Protein AF-A0A1F3SJM7-F1 (afdb_monomer)

pLDDT: mean 87.81, std 9.91, range [40.94, 98.12]

Secondary structure (DSSP, 8-state):
-HHHHHHHHHHHHHHHHHHHH-HHHHHHHHHHHHHHHHHHHHHIIIIIIIHHHHHHHHHHHHH-SSHHHHHHHHHHHHHHHHHHHHHHHHHHHHHHHHHHHHHHHHHHHHHHHHTT-----S--S-HHHHHHHHHHHHHHHHHHHHHHHHHHTSTTHHHHHHHHHHHHHHHHHHHHHHHHTT--HHHHHHHHHHHHHHHHHHHHHHHHHHTSHHHHHHHHHH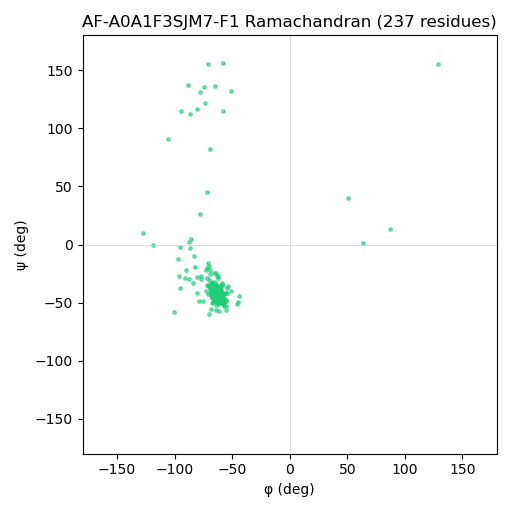HHHHHHHHHHHHHHTT-

Foldseek 3Di:
DVVLVVQVVVLLVVLVCCCPPDPLLVVLLCPLVVVLVVLCVVLCVVQQVVVLVVVLVVLCVPQVDDDVSVVVSVVVSVVVNVVSCVVSVVVSVLVSQLVSQVSLLVSLLVLLVVVPPPDPQDQPDDSVVSSVVSVVLVVVLVVQLVVLVVLCPDVVSVVVSLQSQLLSQLCVLLVSLCSSVVPDPVRVVVLCVVCVVSSSVSSSVLSVQCVPPVSVSVSVSSSNSSSSSVSVVSVVVVD

Radius of gyration: 21.53 Å; Cα contacts (8 Å, |Δi|>4): 213; chains: 1; bounding box: 52×31×68 Å

Structure (mmCIF, N/CA/C/O backbone):
data_AF-A0A1F3SJM7-F1
#
_entry.id   AF-A0A1F3SJM7-F1
#
loop_
_atom_site.group_PDB
_atom_site.id
_atom_site.type_symbol
_atom_site.label_atom_id
_atom_site.label_alt_id
_atom_site.label_comp_id
_atom_site.label_asym_id
_atom_site.label_entity_id
_atom_site.label_seq_id
_atom_site.pdbx_PDB_ins_code
_atom_site.Cartn_x
_atom_site.Cartn_y
_atom_site.Cartn_z
_atom_site.occupancy
_atom_site.B_iso_or_equiv
_atom_site.auth_seq_id
_atom_site.auth_comp_id
_atom_site.auth_asym_id
_atom_site.auth_atom_id
_atom_site.pdbx_PDB_model_num
ATOM 1 N N . MET A 1 1 ? 3.341 -5.418 23.861 1.00 68.75 1 MET A N 1
ATOM 2 C CA . MET A 1 1 ? 3.604 -6.752 23.269 1.00 68.75 1 MET A CA 1
ATOM 3 C C . MET A 1 1 ? 2.493 -7.773 23.553 1.00 68.75 1 MET A C 1
ATOM 5 O O . MET A 1 1 ? 1.901 -8.253 22.599 1.00 68.75 1 MET A O 1
ATOM 9 N N . ARG A 1 2 ? 2.121 -8.054 24.818 1.00 82.88 2 ARG A N 1
ATOM 10 C CA . ARG A 1 2 ? 1.024 -9.000 25.163 1.00 82.88 2 ARG A CA 1
ATOM 11 C C . ARG A 1 2 ? -0.324 -8.687 24.490 1.00 82.88 2 ARG A C 1
ATOM 13 O O . ARG A 1 2 ? -1.026 -9.595 24.065 1.00 82.88 2 ARG A O 1
ATOM 20 N N . LEU A 1 3 ? -0.656 -7.399 24.351 1.00 86.81 3 LEU A N 1
ATOM 21 C CA . LEU A 1 3 ? -1.883 -6.950 23.686 1.00 86.81 3 LEU A CA 1
ATOM 22 C C . LEU A 1 3 ? -1.953 -7.395 22.213 1.00 86.81 3 LEU A C 1
ATOM 24 O O . LEU A 1 3 ? -2.995 -7.874 21.781 1.00 86.81 3 LEU A O 1
ATOM 28 N N . PHE A 1 4 ? -0.844 -7.300 21.471 1.00 88.88 4 PHE A N 1
ATOM 29 C CA . PHE A 1 4 ? -0.769 -7.714 20.066 1.00 88.88 4 PHE A CA 1
ATOM 30 C C . PHE A 1 4 ? -1.039 -9.214 19.910 1.00 88.88 4 PHE A C 1
ATOM 32 O O . PHE A 1 4 ? -1.931 -9.591 19.161 1.00 88.88 4 PHE A O 1
ATOM 39 N N . PHE A 1 5 ? -0.349 -10.060 20.681 1.00 89.38 5 PHE A N 1
ATOM 40 C CA . PHE A 1 5 ? -0.512 -11.517 20.599 1.00 89.38 5 PHE A CA 1
ATOM 41 C C . PHE A 1 5 ? -1.927 -11.995 20.947 1.00 89.38 5 PHE A C 1
ATOM 43 O O . PHE A 1 5 ? -2.370 -13.020 20.439 1.00 89.38 5 PHE A O 1
ATOM 50 N N . LYS A 1 6 ? -2.663 -11.241 21.773 1.00 90.44 6 LYS A N 1
ATOM 51 C CA . LYS A 1 6 ? -4.074 -11.521 22.063 1.00 90.44 6 LYS A CA 1
ATOM 52 C C . LYS A 1 6 ? -5.010 -11.018 20.958 1.00 90.44 6 LYS A C 1
ATOM 54 O O . LYS A 1 6 ? -5.979 -11.693 20.622 1.00 90.44 6 LYS A O 1
ATOM 59 N N . LEU A 1 7 ? -4.756 -9.820 20.429 1.00 92.00 7 LEU A N 1
ATOM 60 C CA . LEU A 1 7 ? -5.637 -9.160 19.465 1.00 92.00 7 LEU A CA 1
ATOM 61 C C . LEU A 1 7 ? -5.485 -9.705 18.048 1.00 92.00 7 LEU A C 1
ATOM 63 O O . LEU A 1 7 ? -6.490 -10.022 17.419 1.00 92.00 7 LEU A O 1
ATOM 67 N N . PHE A 1 8 ? -4.251 -9.818 17.562 1.00 94.31 8 PHE A N 1
ATOM 68 C CA . PHE A 1 8 ? -3.946 -10.115 16.167 1.00 94.31 8 PHE A CA 1
ATOM 69 C C . PHE A 1 8 ? -4.617 -11.400 15.652 1.00 94.31 8 PHE A C 1
ATOM 71 O O . PHE A 1 8 ? -5.391 -11.298 14.703 1.00 94.31 8 PHE A O 1
ATOM 78 N N . PRO A 1 9 ? -4.435 -12.590 16.264 1.00 94.56 9 PRO A N 1
ATOM 79 C CA . PRO A 1 9 ? -5.020 -13.821 15.725 1.00 94.56 9 PRO A CA 1
ATOM 80 C C . PRO A 1 9 ? -6.553 -13.813 15.765 1.00 94.56 9 PRO A C 1
ATOM 82 O O . PRO A 1 9 ? -7.202 -14.334 14.858 1.00 94.56 9 PRO A O 1
ATOM 85 N N . ARG A 1 10 ? -7.143 -13.197 16.798 1.00 95.69 10 ARG A N 1
ATOM 86 C CA . ARG A 1 10 ? -8.597 -13.064 16.924 1.00 95.69 10 ARG A CA 1
ATOM 87 C C . ARG A 1 10 ? -9.155 -12.142 15.840 1.00 95.69 10 ARG A C 1
ATOM 89 O O . ARG A 1 10 ? -10.079 -12.528 15.139 1.00 95.69 10 ARG A O 1
ATOM 96 N N . LEU A 1 11 ? -8.569 -10.956 15.676 1.00 96.00 11 LEU A N 1
ATOM 97 C CA . LEU A 1 11 ? -9.012 -9.981 14.679 1.00 96.00 11 LEU A CA 1
ATOM 98 C C . LEU A 1 11 ? -8.751 -10.456 13.252 1.00 96.00 11 LEU A C 1
ATOM 100 O O . LEU A 1 11 ? -9.571 -10.198 12.379 1.00 96.00 11 LEU A O 1
ATOM 104 N N . LEU A 1 12 ? -7.661 -11.185 13.008 1.00 96.44 12 LEU A N 1
ATOM 105 C CA . LEU A 1 12 ? -7.398 -11.796 11.709 1.00 96.44 12 LEU A CA 1
ATOM 106 C C . LEU A 1 12 ? -8.487 -12.817 11.364 1.00 96.44 12 LEU A C 1
ATOM 108 O O . LEU A 1 12 ? -9.059 -12.756 10.278 1.00 96.44 12 LEU A O 1
ATOM 112 N N . ARG A 1 13 ? -8.841 -13.697 12.311 1.00 96.38 13 ARG A N 1
ATOM 113 C CA . ARG A 1 13 ? -9.946 -14.653 12.146 1.00 96.38 13 ARG A CA 1
ATOM 114 C C . ARG A 1 13 ? -11.277 -13.945 11.893 1.00 96.38 13 ARG A C 1
ATOM 116 O O . ARG A 1 13 ? -12.003 -14.334 10.982 1.00 96.38 13 ARG A O 1
ATOM 123 N N . ASP A 1 14 ? -11.582 -12.907 12.666 1.00 95.44 14 ASP A N 1
ATOM 124 C CA . ASP A 1 14 ? -12.798 -12.111 12.483 1.00 95.44 14 ASP A CA 1
ATOM 125 C C . ASP A 1 14 ? -12.823 -11.433 11.109 1.00 95.44 14 ASP A C 1
ATOM 127 O O . ASP A 1 14 ? -13.861 -11.419 10.458 1.00 95.44 14 ASP A O 1
ATOM 131 N N . SER A 1 15 ? -11.686 -10.917 10.642 1.00 96.88 15 SER A N 1
ATOM 132 C CA . SER A 1 15 ? -11.567 -10.242 9.343 1.00 96.88 15 SER A CA 1
ATOM 133 C C . SER A 1 15 ? -11.792 -11.207 8.185 1.00 96.88 15 SER A C 1
ATOM 135 O O . SER A 1 15 ? -12.539 -10.893 7.262 1.00 96.88 15 SER A O 1
ATOM 137 N N . VAL A 1 16 ? -11.219 -12.414 8.268 1.00 96.81 16 VAL A N 1
ATOM 138 C CA . VAL A 1 16 ? -11.481 -13.494 7.306 1.00 96.81 16 VAL A CA 1
ATOM 139 C C . VAL A 1 16 ? -12.960 -13.875 7.331 1.00 96.81 16 VAL A C 1
ATOM 141 O O . VAL A 1 16 ? -13.587 -13.991 6.281 1.00 96.81 16 VAL A O 1
ATOM 144 N N . LYS A 1 17 ? -13.556 -14.012 8.521 1.00 96.56 17 LYS A N 1
ATOM 145 C CA . LYS A 1 17 ? -14.985 -14.308 8.645 1.00 96.56 17 LYS A CA 1
ATOM 146 C C . LYS A 1 17 ? -15.838 -13.213 8.000 1.00 96.56 17 LYS A C 1
ATOM 148 O O . LYS A 1 17 ? -16.739 -13.542 7.239 1.00 96.56 17 LYS A O 1
ATOM 153 N N . ILE A 1 18 ? -15.552 -11.938 8.262 1.00 95.69 18 ILE A N 1
ATOM 154 C CA . ILE A 1 18 ? -16.275 -10.798 7.677 1.00 95.69 18 ILE A CA 1
ATOM 155 C C . ILE A 1 18 ? -16.173 -10.815 6.148 1.00 95.69 18 ILE A C 1
ATOM 157 O O . ILE A 1 18 ? -17.201 -10.676 5.487 1.00 95.69 18 ILE A O 1
ATOM 161 N N . LEU A 1 19 ? -14.975 -11.061 5.601 1.00 96.06 19 LEU A N 1
ATOM 162 C CA . LEU A 1 19 ? -14.733 -11.131 4.157 1.00 96.06 19 LEU A CA 1
ATOM 163 C C . LEU A 1 19 ? -15.628 -12.161 3.453 1.00 96.06 19 LEU A C 1
ATOM 165 O O . LEU A 1 19 ? -16.141 -11.874 2.378 1.00 96.06 19 LEU A O 1
ATOM 169 N N . PHE A 1 20 ? -15.822 -13.338 4.053 1.00 95.38 20 PHE A N 1
ATOM 170 C CA . PHE A 1 20 ? -16.592 -14.429 3.440 1.00 95.38 20 PHE A CA 1
ATOM 171 C C . PHE A 1 20 ? -18.055 -14.519 3.897 1.00 95.38 20 PHE A C 1
ATOM 173 O O . PHE A 1 20 ? -18.831 -15.246 3.286 1.00 95.38 20 PHE A O 1
ATOM 180 N N . THR A 1 21 ? -18.452 -13.809 4.958 1.00 94.38 21 THR A N 1
ATOM 181 C CA . THR A 1 21 ? -19.832 -13.859 5.483 1.00 94.38 21 THR A CA 1
ATOM 182 C C . THR A 1 21 ? -20.698 -12.725 4.940 1.00 94.38 21 THR A C 1
ATOM 184 O O . THR A 1 21 ? -21.881 -12.933 4.682 1.00 94.38 21 THR A O 1
ATOM 187 N N . ASP A 1 22 ? -20.148 -11.518 4.775 1.00 94.44 22 ASP A N 1
ATOM 188 C CA . ASP A 1 22 ? -20.915 -10.381 4.261 1.00 94.44 22 ASP A CA 1
ATOM 189 C C . ASP A 1 22 ? -20.732 -10.245 2.745 1.00 94.44 22 ASP A C 1
ATOM 191 O O . ASP A 1 22 ? -19.653 -9.925 2.248 1.00 94.44 22 ASP A O 1
ATOM 195 N N . TRP A 1 23 ? -21.820 -10.450 2.002 1.00 93.62 23 TRP A N 1
ATOM 196 C CA . TRP A 1 23 ? -21.808 -10.388 0.541 1.00 93.62 23 TRP A CA 1
ATOM 197 C C . TRP A 1 23 ? -21.361 -9.024 -0.008 1.00 93.62 23 TRP A C 1
ATOM 199 O O . TRP A 1 23 ? -20.675 -8.965 -1.027 1.00 93.62 23 TRP A O 1
ATOM 209 N N . LYS A 1 24 ? -21.701 -7.913 0.662 1.00 93.69 24 LYS A N 1
ATOM 210 C CA . LYS A 1 24 ? -21.295 -6.572 0.213 1.00 93.69 24 LYS A CA 1
ATOM 211 C C . LYS A 1 24 ? -19.796 -6.367 0.414 1.00 93.69 24 LYS A C 1
ATOM 213 O O . LYS A 1 24 ? -19.145 -5.835 -0.478 1.00 93.69 24 LYS A O 1
ATOM 218 N N . VAL A 1 25 ? -19.250 -6.805 1.551 1.00 94.56 25 VAL A N 1
ATOM 219 C CA . VAL A 1 25 ? -17.800 -6.800 1.821 1.00 94.56 25 VAL A CA 1
ATOM 220 C C . VAL A 1 25 ? -17.067 -7.624 0.767 1.00 94.56 25 VAL A C 1
ATOM 222 O O . VAL A 1 25 ? -16.102 -7.135 0.183 1.00 94.56 25 VAL A O 1
ATOM 225 N N . PHE A 1 26 ? -17.549 -8.837 0.482 1.00 95.56 26 PHE A N 1
ATOM 226 C CA . PHE A 1 26 ? -16.957 -9.699 -0.536 1.00 95.56 26 PHE A CA 1
ATOM 227 C C . PHE A 1 26 ? -16.936 -9.020 -1.913 1.00 95.56 26 PHE A C 1
ATOM 229 O O . PHE A 1 26 ? -15.882 -8.926 -2.538 1.00 95.56 26 PHE A O 1
ATOM 236 N N . LEU A 1 27 ? -18.070 -8.472 -2.364 1.00 94.94 27 LEU A N 1
ATOM 237 C CA . LEU A 1 27 ? -18.144 -7.761 -3.643 1.00 94.94 27 LEU A CA 1
ATOM 238 C C . LEU A 1 27 ? -17.193 -6.560 -3.702 1.00 94.94 27 LEU A C 1
ATOM 240 O O . LEU A 1 27 ? -16.452 -6.419 -4.672 1.00 94.94 27 LEU A O 1
ATOM 244 N N . LEU A 1 28 ? -17.172 -5.722 -2.663 1.00 94.06 28 LEU A N 1
ATOM 245 C CA . LEU A 1 28 ? -16.280 -4.560 -2.593 1.00 94.06 28 LEU A CA 1
ATOM 246 C C . LEU A 1 28 ? -14.800 -4.960 -2.644 1.00 94.06 28 LEU A C 1
ATOM 248 O O . LEU A 1 28 ? -14.010 -4.262 -3.272 1.00 94.06 28 LEU A O 1
ATOM 252 N N . ALA A 1 29 ? -14.434 -6.094 -2.042 1.00 94.81 29 ALA A N 1
ATOM 253 C CA . ALA A 1 29 ? -13.085 -6.646 -2.114 1.00 94.81 29 ALA A CA 1
ATOM 254 C C . ALA A 1 29 ? -12.729 -7.189 -3.511 1.00 94.81 29 ALA A C 1
ATOM 256 O O . ALA A 1 29 ? -11.576 -7.092 -3.930 1.00 94.81 29 ALA A O 1
ATOM 257 N N . MET A 1 30 ? -13.694 -7.764 -4.236 1.00 95.12 30 MET A N 1
ATOM 258 C CA . MET A 1 30 ? -13.450 -8.364 -5.553 1.00 95.12 30 MET A CA 1
ATOM 259 C C . MET A 1 30 ? -13.389 -7.339 -6.690 1.00 95.12 30 MET A C 1
ATOM 261 O O . MET A 1 30 ? -12.690 -7.578 -7.675 1.00 95.12 30 MET A O 1
ATOM 265 N N . ILE A 1 31 ? -14.075 -6.196 -6.579 1.00 93.94 31 ILE A N 1
ATOM 266 C CA . ILE A 1 31 ? -14.114 -5.196 -7.660 1.00 93.94 31 ILE A CA 1
ATOM 267 C C . ILE A 1 31 ? -12.707 -4.701 -8.052 1.00 93.94 31 ILE A C 1
ATOM 269 O O . ILE A 1 31 ? -12.383 -4.787 -9.239 1.00 93.94 31 ILE A O 1
ATOM 273 N N . PRO A 1 32 ? -11.829 -4.261 -7.126 1.00 93.31 32 PRO A N 1
ATOM 274 C CA . PRO A 1 32 ? -10.460 -3.879 -7.474 1.00 93.31 32 PRO A CA 1
ATOM 275 C C . PRO A 1 32 ? -9.661 -4.998 -8.145 1.00 93.31 32 PRO A C 1
ATOM 277 O O . PRO A 1 32 ? -8.864 -4.728 -9.034 1.00 93.31 32 PRO A O 1
ATOM 280 N N . LEU A 1 33 ? -9.882 -6.260 -7.769 1.00 93.12 33 LEU A N 1
ATOM 281 C CA . LEU A 1 33 ? -9.176 -7.391 -8.375 1.00 93.12 33 LEU A CA 1
ATOM 282 C C . LEU A 1 33 ? -9.587 -7.589 -9.830 1.00 93.12 33 LEU A C 1
ATOM 284 O O . LEU A 1 33 ? -8.733 -7.724 -10.704 1.00 93.12 33 LEU A O 1
ATOM 288 N N . VAL A 1 34 ? -10.892 -7.551 -10.095 1.00 94.81 34 VAL A N 1
ATOM 289 C CA . VAL A 1 34 ? -11.431 -7.652 -11.454 1.00 94.81 34 VAL A CA 1
ATOM 290 C C . VAL A 1 34 ? -10.953 -6.472 -12.302 1.00 94.81 34 VAL A C 1
ATOM 292 O O . VAL A 1 34 ? -10.449 -6.682 -13.406 1.00 94.81 34 VAL A O 1
ATOM 295 N N . LEU A 1 35 ? -11.022 -5.245 -11.771 1.00 93.62 35 LEU A N 1
ATOM 296 C CA . LEU A 1 35 ? -10.482 -4.052 -12.431 1.00 93.62 35 LEU A CA 1
ATOM 297 C C . LEU A 1 35 ? -8.984 -4.192 -12.721 1.00 93.62 35 LEU A C 1
ATOM 299 O O . LEU A 1 35 ? -8.544 -3.844 -13.813 1.00 93.62 35 LEU A O 1
ATOM 303 N N . GLY A 1 36 ? -8.215 -4.742 -11.782 1.00 93.62 36 GLY A N 1
ATOM 304 C CA . GLY A 1 36 ? -6.789 -5.001 -11.941 1.00 93.62 36 GLY A CA 1
ATOM 305 C C . GLY A 1 36 ? -6.495 -5.978 -13.074 1.00 93.62 36 GLY A C 1
ATOM 306 O O . GLY A 1 36 ? -5.605 -5.714 -13.875 1.00 93.62 36 GLY A O 1
ATOM 307 N N . ILE A 1 37 ? -7.268 -7.061 -13.202 1.00 93.25 37 ILE A N 1
ATOM 308 C CA . ILE A 1 37 ? -7.122 -8.027 -14.304 1.00 93.25 37 ILE A CA 1
ATOM 309 C C . ILE A 1 37 ? -7.415 -7.359 -15.652 1.00 93.25 37 ILE A C 1
ATOM 311 O O . ILE A 1 37 ? -6.611 -7.472 -16.579 1.00 93.25 37 ILE A O 1
ATOM 315 N N . PHE A 1 38 ? -8.528 -6.627 -15.763 1.00 93.62 38 PHE A N 1
ATOM 316 C CA . PHE A 1 38 ? -8.866 -5.906 -16.995 1.00 93.62 38 PHE A CA 1
ATOM 317 C C . PHE A 1 38 ? -7.796 -4.882 -17.367 1.00 93.62 38 PHE A C 1
ATOM 319 O O . PHE A 1 38 ? -7.357 -4.829 -18.518 1.00 93.62 38 PHE A O 1
ATOM 326 N N . LEU A 1 39 ? -7.346 -4.099 -16.388 1.00 93.06 39 LEU A N 1
ATOM 327 C CA . LEU A 1 39 ? -6.317 -3.090 -16.581 1.00 93.06 39 LEU A CA 1
ATOM 328 C C . LEU A 1 39 ? -4.977 -3.726 -16.967 1.00 93.06 39 LEU A C 1
ATOM 330 O O . LEU A 1 39 ? -4.303 -3.208 -17.850 1.00 93.06 39 LEU A O 1
ATOM 334 N N . TYR A 1 40 ? -4.616 -4.863 -16.373 1.00 91.69 40 TYR A N 1
ATOM 335 C CA . TYR A 1 40 ? -3.396 -5.597 -16.703 1.00 91.69 40 TYR A CA 1
ATOM 336 C C . TYR A 1 40 ? -3.404 -6.077 -18.159 1.00 91.69 40 TYR A C 1
ATOM 338 O O . TYR A 1 40 ? -2.435 -5.854 -18.882 1.00 91.69 40 TYR A O 1
ATOM 346 N N . VAL A 1 41 ? -4.512 -6.669 -18.622 1.00 92.12 41 VAL A N 1
ATOM 347 C CA . VAL A 1 41 ? -4.660 -7.101 -20.025 1.00 92.12 41 VAL A CA 1
ATOM 348 C C . VAL A 1 41 ? -4.612 -5.901 -20.975 1.00 92.12 41 VAL A C 1
ATOM 350 O O . VAL A 1 41 ? -3.905 -5.936 -21.984 1.00 92.12 41 VAL A O 1
ATOM 353 N N . TYR A 1 42 ? -5.328 -4.824 -20.644 1.00 91.31 42 TYR A N 1
ATOM 354 C CA . TYR A 1 42 ? -5.377 -3.614 -21.462 1.00 91.31 42 TYR A CA 1
ATOM 355 C C . TYR A 1 42 ? -4.008 -2.924 -21.564 1.00 91.31 42 TYR A C 1
ATOM 357 O O . TYR A 1 42 ? -3.520 -2.679 -22.667 1.00 91.31 42 TYR A O 1
ATOM 365 N N . MET A 1 43 ? -3.359 -2.652 -20.428 1.00 88.62 43 MET A N 1
ATOM 366 C CA . MET A 1 43 ? -2.047 -2.001 -20.377 1.00 88.62 43 MET A CA 1
ATOM 367 C C . MET A 1 43 ? -0.946 -2.902 -20.937 1.00 88.62 43 MET A C 1
ATOM 369 O O . MET A 1 43 ? -0.050 -2.406 -21.610 1.00 88.62 43 MET A O 1
ATOM 373 N N . GLY A 1 44 ? -1.020 -4.218 -20.732 1.00 88.56 44 GLY A N 1
ATOM 374 C CA . GLY A 1 44 ? -0.084 -5.161 -21.341 1.00 88.56 44 GLY A CA 1
ATOM 375 C C . GLY A 1 44 ? -0.128 -5.100 -22.869 1.00 88.56 44 GLY A C 1
ATOM 376 O O . GLY A 1 44 ? 0.913 -5.046 -23.519 1.00 88.56 44 GLY A O 1
ATOM 377 N N . LYS A 1 45 ? -1.323 -5.025 -23.461 1.00 89.31 45 LYS A N 1
ATOM 378 C CA . LYS A 1 45 ? -1.455 -4.868 -24.913 1.00 89.31 45 LYS A CA 1
ATOM 379 C C . LYS A 1 45 ? -1.008 -3.475 -25.376 1.00 89.31 45 LYS A C 1
ATOM 381 O O . LYS A 1 45 ? -0.066 -3.360 -26.150 1.00 89.31 45 LYS A O 1
ATOM 386 N N . VAL A 1 46 ? -1.654 -2.425 -24.874 1.00 84.94 46 VAL A N 1
ATOM 387 C CA . VAL A 1 46 ? -1.476 -1.063 -25.401 1.00 84.94 46 VAL A CA 1
ATOM 388 C C . VAL A 1 46 ? -0.150 -0.447 -24.958 1.00 84.94 46 VAL A C 1
ATOM 390 O O . VAL A 1 46 ? 0.598 0.098 -25.760 1.00 84.94 46 VAL A O 1
ATOM 393 N N . LEU A 1 47 ? 0.172 -0.518 -23.668 1.00 79.44 47 LEU A N 1
ATOM 394 C CA . LEU A 1 47 ? 1.332 0.190 -23.125 1.00 79.44 47 LEU A CA 1
ATOM 395 C C . LEU A 1 47 ? 2.617 -0.621 -23.165 1.00 79.44 47 LEU A C 1
ATOM 397 O O . LEU A 1 47 ? 3.681 -0.018 -23.103 1.00 79.44 47 LEU A O 1
ATOM 401 N N . PHE A 1 48 ? 2.554 -1.951 -23.246 1.00 85.12 48 PHE A N 1
ATOM 402 C CA . PHE A 1 48 ? 3.764 -2.759 -23.382 1.00 85.12 48 PHE A CA 1
ATOM 403 C C . PHE A 1 48 ? 3.995 -3.193 -24.827 1.00 85.12 48 PHE A C 1
ATOM 405 O O . PHE A 1 48 ? 5.033 -2.848 -25.381 1.00 85.12 48 PHE A O 1
ATOM 412 N N . VAL A 1 49 ? 3.055 -3.897 -25.467 1.00 88.25 49 VAL A N 1
ATOM 413 C CA . VAL A 1 49 ? 3.272 -4.397 -26.839 1.00 88.25 49 VAL A CA 1
ATOM 414 C C . VAL A 1 49 ? 3.330 -3.255 -27.852 1.00 88.25 49 VAL A C 1
ATOM 416 O O . VAL A 1 49 ? 4.334 -3.135 -28.557 1.00 88.25 49 VAL A O 1
ATOM 419 N N . ASP A 1 50 ? 2.308 -2.398 -27.913 1.00 89.69 50 ASP A N 1
ATOM 420 C CA . ASP A 1 50 ? 2.268 -1.345 -28.939 1.00 89.69 50 ASP A CA 1
ATOM 421 C C . ASP A 1 50 ? 3.373 -0.301 -28.712 1.00 89.69 50 ASP A C 1
ATOM 423 O O . ASP A 1 50 ? 4.055 0.099 -29.656 1.00 89.69 50 ASP A O 1
ATOM 427 N N . PHE A 1 51 ? 3.631 0.072 -27.454 1.00 87.12 51 PHE A N 1
ATOM 428 C CA . PHE A 1 51 ? 4.733 0.973 -27.109 1.00 87.12 51 PHE A CA 1
ATOM 429 C C . PHE A 1 51 ? 6.108 0.374 -27.431 1.00 87.12 51 PHE A C 1
ATOM 431 O O . PHE A 1 51 ? 6.958 1.058 -27.997 1.00 87.12 51 PHE A O 1
ATOM 438 N N . LEU A 1 52 ? 6.346 -0.907 -27.129 1.00 88.06 52 LEU A N 1
ATOM 439 C CA . LEU A 1 52 ? 7.622 -1.543 -27.453 1.00 88.06 52 LEU A CA 1
ATOM 440 C C . LEU A 1 52 ? 7.819 -1.658 -28.968 1.00 88.06 52 LEU A C 1
ATOM 442 O O . LEU A 1 52 ? 8.933 -1.459 -29.449 1.00 88.06 52 LEU A O 1
ATOM 446 N N . ASN A 1 53 ? 6.756 -1.935 -29.724 1.00 90.56 53 ASN A N 1
ATOM 447 C CA . ASN A 1 53 ? 6.799 -1.935 -31.187 1.00 90.56 53 ASN A CA 1
ATOM 448 C C . ASN A 1 53 ? 7.096 -0.536 -31.739 1.00 90.56 53 ASN A C 1
ATOM 450 O O . ASN A 1 53 ? 7.929 -0.401 -32.635 1.00 90.56 53 ASN A O 1
ATOM 454 N N . PHE A 1 54 ? 6.488 0.504 -31.163 1.00 89.75 54 PHE A N 1
ATOM 455 C CA . PHE A 1 54 ? 6.812 1.893 -31.474 1.00 89.75 54 PHE A CA 1
ATOM 456 C C . PHE A 1 54 ? 8.301 2.181 -31.227 1.00 89.75 54 PHE A C 1
ATOM 458 O O . PHE A 1 54 ? 8.980 2.682 -32.124 1.00 89.75 54 PHE A O 1
ATOM 465 N N . LEU A 1 55 ? 8.839 1.802 -30.064 1.00 88.12 55 LEU A N 1
ATOM 466 C CA . LEU A 1 55 ? 10.257 1.995 -29.743 1.00 88.12 55 LEU A CA 1
ATOM 467 C C . LEU A 1 55 ? 11.185 1.215 -30.683 1.00 88.12 55 LEU A C 1
ATOM 469 O O . LEU A 1 55 ? 12.201 1.761 -31.108 1.00 88.12 55 LEU A O 1
ATOM 473 N N . ARG A 1 56 ? 10.829 -0.025 -31.044 1.00 88.69 56 ARG A N 1
ATOM 474 C CA . ARG A 1 56 ? 11.577 -0.844 -32.015 1.00 88.69 56 ARG A CA 1
ATOM 475 C C . ARG A 1 56 ? 11.650 -0.173 -33.379 1.00 88.69 56 ARG A C 1
ATOM 477 O O . ARG A 1 56 ? 12.748 0.001 -33.894 1.00 88.69 56 ARG A O 1
ATOM 484 N N . ALA A 1 57 ? 10.512 0.264 -33.918 1.00 88.56 57 ALA A N 1
ATOM 485 C CA . ALA A 1 57 ? 10.457 0.924 -35.221 1.00 88.56 57 ALA A CA 1
ATOM 486 C C . ALA A 1 57 ? 11.311 2.207 -35.255 1.00 88.56 57 ALA A C 1
ATOM 488 O O . ALA A 1 57 ? 12.034 2.466 -36.221 1.00 88.56 57 ALA A O 1
ATOM 489 N N . HIS A 1 58 ? 11.289 2.989 -34.169 1.00 88.12 58 HIS A N 1
ATOM 490 C CA . HIS A 1 58 ? 12.135 4.178 -34.048 1.00 88.12 58 HIS A CA 1
ATOM 491 C C . HIS A 1 58 ? 13.616 3.803 -33.940 1.00 88.12 58 HIS A C 1
ATOM 493 O O . HIS A 1 58 ? 14.442 4.385 -34.638 1.00 88.12 58 HIS A O 1
ATOM 499 N N . ALA A 1 59 ? 13.969 2.807 -33.124 1.00 86.56 59 ALA A N 1
ATOM 500 C CA . ALA A 1 59 ? 15.350 2.352 -32.982 1.00 86.56 59 ALA A CA 1
ATOM 501 C C . ALA A 1 59 ? 15.927 1.815 -34.305 1.00 86.56 59 ALA A C 1
ATOM 503 O O . ALA A 1 59 ? 17.065 2.135 -34.647 1.00 86.56 59 ALA A O 1
ATOM 504 N N . GLU A 1 60 ? 15.147 1.054 -35.074 1.00 86.06 60 GLU A N 1
ATOM 505 C CA . GLU A 1 60 ? 15.549 0.516 -36.383 1.00 86.06 60 GLU A CA 1
ATOM 506 C C . GLU A 1 60 ? 15.828 1.620 -37.406 1.00 86.06 60 GLU A C 1
ATOM 508 O O . GLU A 1 60 ? 16.796 1.524 -38.162 1.00 86.06 60 GLU A O 1
ATOM 513 N N . THR A 1 61 ? 15.053 2.707 -37.372 1.00 83.88 61 THR A N 1
ATOM 514 C CA . THR A 1 61 ? 15.243 3.863 -38.263 1.00 83.88 61 THR A CA 1
ATOM 515 C C . THR A 1 61 ? 16.616 4.520 -38.070 1.00 83.88 61 THR A C 1
ATOM 517 O O . THR A 1 61 ? 17.239 4.942 -39.043 1.00 83.88 61 THR A O 1
ATOM 520 N N . TYR A 1 62 ? 17.117 4.585 -36.831 1.00 80.69 62 TYR A N 1
ATOM 521 C CA . TYR A 1 62 ? 18.388 5.252 -36.514 1.00 80.69 62 TYR A CA 1
ATOM 522 C C . TYR A 1 62 ? 19.595 4.303 -36.438 1.00 80.69 62 TYR A C 1
ATOM 524 O O . TYR A 1 62 ? 20.722 4.739 -36.668 1.00 80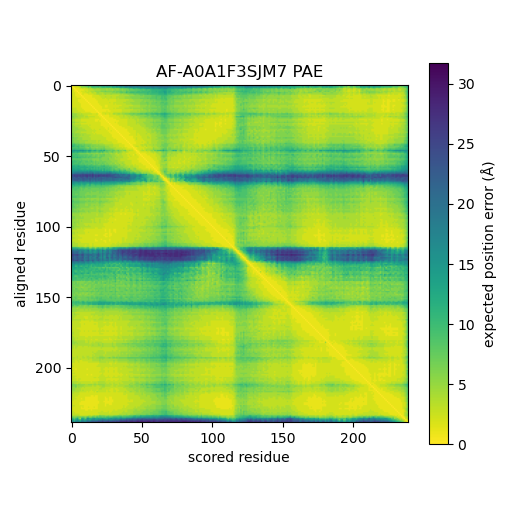.69 62 TYR A O 1
ATOM 532 N N . LEU A 1 63 ? 19.386 3.023 -36.112 1.00 81.00 63 LEU A N 1
ATOM 533 C CA . LEU A 1 63 ? 20.461 2.067 -35.798 1.00 81.00 63 LEU A CA 1
ATOM 534 C C . LEU A 1 63 ? 20.516 0.856 -36.749 1.00 81.00 63 LEU A C 1
ATOM 536 O O . LEU A 1 63 ? 21.389 0.005 -36.597 1.00 81.00 63 LEU A O 1
ATOM 540 N N . GLY A 1 64 ? 19.626 0.753 -37.741 1.00 66.75 64 GLY A N 1
ATOM 541 C CA . GLY A 1 64 ? 19.486 -0.446 -38.580 1.00 66.75 64 GLY A CA 1
ATOM 542 C C . GLY A 1 64 ? 20.625 -0.726 -39.575 1.00 66.75 64 GLY A C 1
ATOM 543 O O . GLY A 1 64 ? 20.746 -1.847 -40.063 1.00 66.75 64 GLY A O 1
ATOM 544 N N . ASN A 1 65 ? 21.496 0.245 -39.873 1.00 64.75 65 ASN A N 1
ATOM 545 C CA . ASN A 1 65 ? 22.441 0.134 -40.993 1.00 64.75 65 ASN A CA 1
ATOM 546 C C . ASN A 1 65 ? 23.888 -0.131 -40.533 1.00 64.75 65 ASN A C 1
ATOM 548 O O . ASN A 1 65 ? 24.644 0.811 -40.316 1.00 64.75 65 ASN A O 1
ATOM 552 N N . GLY A 1 66 ? 24.303 -1.401 -40.404 1.00 68.25 66 GLY A N 1
ATOM 553 C CA . GLY A 1 66 ? 25.716 -1.816 -40.249 1.00 68.25 66 GLY A CA 1
ATOM 554 C C . GLY A 1 66 ? 26.014 -2.758 -39.067 1.00 68.25 66 GLY A C 1
ATOM 555 O O . GLY A 1 66 ? 25.310 -2.761 -38.064 1.00 68.25 66 GLY A O 1
ATOM 556 N N . LYS A 1 67 ? 27.094 -3.559 -39.152 1.00 67.31 67 LYS A N 1
ATOM 557 C CA . LYS A 1 67 ? 27.450 -4.571 -38.123 1.00 67.31 67 LYS A CA 1
ATOM 558 C C . LYS A 1 67 ? 27.770 -3.975 -36.741 1.00 67.31 67 LYS A C 1
ATOM 560 O O . LYS A 1 67 ? 27.377 -4.554 -35.737 1.00 67.31 67 LYS A O 1
ATOM 565 N N . LEU A 1 68 ? 28.455 -2.826 -36.682 1.00 64.50 68 LEU A N 1
ATOM 566 C CA . LEU A 1 68 ? 28.729 -2.119 -35.419 1.00 64.50 68 LEU A CA 1
ATOM 567 C C . LEU A 1 68 ? 27.431 -1.562 -34.800 1.00 64.50 68 LEU A C 1
ATOM 569 O O . LEU A 1 68 ? 27.243 -1.607 -33.586 1.00 64.50 68 LEU A O 1
ATOM 573 N N . ASN A 1 69 ? 26.507 -1.114 -35.654 1.00 76.75 69 ASN A N 1
ATOM 574 C CA . ASN A 1 69 ? 25.213 -0.570 -35.251 1.00 76.75 69 ASN A CA 1
ATOM 575 C C . ASN A 1 69 ? 24.268 -1.666 -34.730 1.00 76.75 69 ASN A C 1
ATOM 577 O O . ASN A 1 69 ? 23.501 -1.409 -33.807 1.00 76.75 69 ASN A O 1
ATOM 581 N N . ALA A 1 70 ? 24.403 -2.908 -35.210 1.00 81.31 70 ALA A N 1
ATOM 582 C CA . ALA A 1 70 ? 23.647 -4.053 -34.702 1.00 81.31 70 ALA A CA 1
ATOM 583 C C . ALA A 1 70 ? 23.940 -4.357 -33.218 1.00 81.31 70 ALA A C 1
ATOM 585 O O . ALA A 1 70 ? 23.012 -4.573 -32.442 1.00 81.31 70 ALA A O 1
ATOM 586 N N . SER A 1 71 ? 25.207 -4.331 -32.784 1.00 84.31 71 SER A N 1
ATOM 587 C CA . SER A 1 71 ? 25.551 -4.555 -31.368 1.00 84.31 71 SER A CA 1
ATOM 588 C C . SER A 1 71 ? 24.994 -3.455 -30.459 1.00 84.31 71 SER A C 1
ATOM 590 O O . SER A 1 71 ? 24.441 -3.746 -29.398 1.00 84.31 71 SER A O 1
ATOM 592 N N . ILE A 1 72 ? 25.094 -2.194 -30.892 1.00 86.69 72 ILE A N 1
ATOM 593 C CA . ILE A 1 72 ? 24.538 -1.040 -30.170 1.00 86.69 72 ILE A CA 1
ATOM 594 C C . ILE A 1 72 ? 23.009 -1.142 -30.102 1.00 86.69 72 ILE A C 1
ATOM 596 O O . ILE A 1 72 ? 22.433 -0.925 -29.038 1.00 86.69 72 ILE A O 1
ATOM 600 N N . TYR A 1 73 ? 22.360 -1.541 -31.198 1.00 87.69 73 TYR A N 1
ATOM 601 C CA . TYR A 1 73 ? 20.916 -1.758 -31.262 1.00 87.69 73 TYR A CA 1
ATOM 602 C C . TYR A 1 73 ? 20.436 -2.742 -30.193 1.00 87.69 73 TYR A C 1
ATOM 604 O O . TYR A 1 73 ? 19.511 -2.415 -29.454 1.00 87.69 73 TYR A O 1
ATOM 612 N N . TYR A 1 74 ? 21.077 -3.905 -30.038 1.00 88.69 74 TYR A N 1
ATOM 613 C CA . TYR A 1 74 ? 20.651 -4.881 -29.027 1.00 88.69 74 TYR A CA 1
ATOM 614 C C . TYR A 1 74 ? 20.789 -4.352 -27.595 1.00 88.69 74 TYR A C 1
ATOM 616 O O . TYR A 1 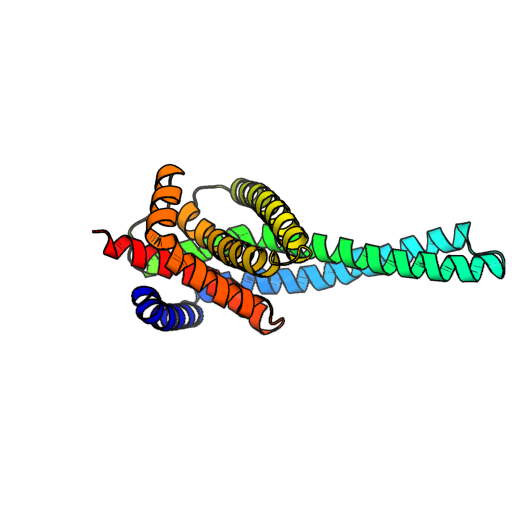74 ? 19.902 -4.589 -26.774 1.00 88.69 74 TYR A O 1
ATOM 624 N N . ILE A 1 75 ? 21.858 -3.603 -27.299 1.00 90.38 75 ILE A N 1
ATOM 625 C CA . ILE A 1 75 ? 22.055 -2.980 -25.980 1.00 90.38 75 ILE A CA 1
ATOM 626 C C . ILE A 1 75 ? 20.970 -1.930 -25.718 1.00 90.38 75 ILE A C 1
ATOM 628 O O . ILE A 1 75 ? 20.332 -1.951 -24.663 1.00 90.38 75 ILE A O 1
ATOM 632 N N . VAL A 1 76 ? 20.720 -1.042 -26.685 1.00 88.69 76 VAL A N 1
ATOM 633 C CA . VAL A 1 76 ? 19.671 -0.017 -26.586 1.00 88.69 76 VAL A CA 1
ATOM 634 C C . VAL A 1 76 ? 18.301 -0.672 -26.425 1.00 88.69 76 VAL A C 1
ATOM 636 O O . VAL A 1 76 ? 17.542 -0.288 -25.541 1.00 88.69 76 VAL A O 1
ATOM 639 N N . MET A 1 77 ? 17.996 -1.708 -27.205 1.00 90.06 77 MET A N 1
ATOM 640 C CA . MET A 1 77 ? 16.729 -2.426 -27.108 1.00 90.06 77 MET A CA 1
ATOM 641 C C . MET A 1 77 ? 16.549 -3.121 -25.760 1.00 90.06 77 MET A C 1
ATOM 643 O O . MET A 1 77 ? 15.459 -3.052 -25.193 1.00 90.06 77 MET A O 1
ATOM 647 N N . ALA A 1 78 ? 17.595 -3.744 -25.214 1.00 91.75 78 ALA A N 1
ATOM 648 C CA . ALA A 1 78 ? 17.544 -4.338 -23.881 1.00 91.75 78 ALA A CA 1
ATOM 649 C C . ALA A 1 78 ? 17.234 -3.279 -22.809 1.00 91.75 78 ALA A C 1
ATOM 651 O O . ALA A 1 78 ? 16.331 -3.480 -21.995 1.00 91.75 78 ALA A O 1
ATOM 652 N N . LEU A 1 79 ? 17.909 -2.124 -22.856 1.00 90.88 79 LEU A N 1
ATOM 653 C CA . LEU A 1 79 ? 17.633 -0.999 -21.955 1.00 90.88 79 LEU A CA 1
ATOM 654 C C . LEU A 1 79 ? 16.196 -0.485 -22.110 1.00 90.88 79 LEU A C 1
ATOM 656 O O . LEU A 1 79 ? 15.505 -0.285 -21.114 1.00 90.88 79 LEU A O 1
ATOM 660 N N . MET A 1 80 ? 15.715 -0.329 -23.344 1.00 88.31 80 MET A N 1
ATOM 661 C CA . MET A 1 80 ? 14.359 0.147 -23.628 1.00 88.31 80 MET A CA 1
ATOM 662 C C . MET A 1 80 ? 13.285 -0.823 -23.133 1.00 88.31 80 MET A C 1
ATOM 664 O O . MET A 1 80 ? 12.272 -0.377 -22.594 1.00 88.31 80 MET A O 1
ATOM 668 N N . ILE A 1 81 ? 13.508 -2.136 -23.249 1.00 90.69 81 ILE A N 1
ATOM 669 C CA . ILE A 1 81 ? 12.612 -3.160 -22.694 1.00 90.69 81 ILE A CA 1
ATOM 670 C C . ILE A 1 81 ? 12.553 -3.043 -21.169 1.00 90.69 81 ILE A C 1
ATOM 672 O O . ILE A 1 81 ? 11.459 -3.013 -20.605 1.00 90.69 81 ILE A O 1
ATOM 676 N N . VAL A 1 82 ? 13.709 -2.937 -20.505 1.00 91.50 82 VAL A N 1
ATOM 677 C CA . VAL A 1 82 ? 13.782 -2.801 -19.042 1.00 91.50 82 VAL A CA 1
ATOM 678 C C . VAL A 1 82 ? 13.080 -1.521 -18.583 1.00 91.50 82 VAL A C 1
ATOM 680 O O . VAL A 1 82 ? 12.206 -1.579 -17.718 1.00 91.50 82 VAL A O 1
ATOM 683 N N . CYS A 1 83 ? 13.386 -0.376 -19.194 1.00 88.81 83 CYS A N 1
ATOM 684 C CA . CYS A 1 83 ? 12.735 0.898 -18.882 1.00 88.81 83 CYS A CA 1
ATOM 685 C C . CYS A 1 83 ? 11.218 0.837 -19.105 1.00 88.81 83 CYS A C 1
ATOM 687 O O . CYS A 1 83 ? 10.455 1.263 -18.239 1.00 88.81 83 CYS A O 1
ATOM 689 N N . SER A 1 84 ? 10.772 0.262 -20.226 1.00 86.88 84 SER A N 1
ATOM 690 C CA . SER A 1 84 ? 9.344 0.108 -20.531 1.00 86.88 84 SER A CA 1
ATOM 691 C C . SER A 1 84 ? 8.647 -0.777 -19.502 1.00 86.88 84 SER A C 1
ATOM 693 O O . SER A 1 84 ? 7.569 -0.428 -19.033 1.00 86.88 84 SER A O 1
ATOM 695 N N . TYR A 1 85 ? 9.278 -1.879 -19.088 1.00 89.44 85 TYR A N 1
ATOM 696 C CA . TYR A 1 85 ? 8.750 -2.745 -18.036 1.00 89.44 85 TYR A CA 1
ATOM 697 C C . TYR A 1 85 ? 8.517 -1.974 -16.729 1.00 89.44 85 TYR A C 1
ATOM 699 O O . TYR A 1 85 ? 7.436 -2.069 -16.147 1.00 89.44 85 TYR A O 1
ATOM 707 N N . PHE A 1 86 ? 9.482 -1.152 -16.300 1.00 89.00 86 PHE A N 1
ATOM 708 C CA . PHE A 1 86 ? 9.314 -0.312 -15.111 1.00 89.00 86 PHE A CA 1
ATOM 709 C C . PHE A 1 86 ? 8.218 0.742 -15.290 1.00 89.00 86 PHE A C 1
ATOM 711 O O . PHE A 1 86 ? 7.366 0.869 -14.414 1.00 89.00 86 PHE A O 1
ATOM 718 N N . ILE A 1 87 ? 8.197 1.475 -16.406 1.00 87.12 87 ILE A N 1
ATOM 719 C CA . ILE A 1 87 ? 7.198 2.528 -16.655 1.00 87.12 87 ILE A CA 1
ATOM 720 C C . ILE A 1 87 ? 5.783 1.942 -16.663 1.00 87.12 87 ILE A C 1
ATOM 722 O O . ILE A 1 87 ? 4.902 2.450 -15.965 1.00 87.12 87 ILE A O 1
ATOM 726 N N . VAL A 1 88 ? 5.567 0.859 -17.414 1.00 88.94 88 VAL A N 1
ATOM 727 C CA . VAL A 1 88 ? 4.264 0.188 -17.502 1.00 88.94 88 VAL A CA 1
ATOM 728 C C . VAL A 1 88 ? 3.874 -0.397 -16.149 1.00 88.94 88 VAL A C 1
ATOM 730 O O . VAL A 1 88 ? 2.744 -0.191 -15.708 1.00 88.94 88 VAL A O 1
ATOM 733 N N . GLY A 1 89 ? 4.804 -1.064 -15.459 1.00 89.19 89 GLY A N 1
ATOM 734 C CA . GLY A 1 89 ? 4.561 -1.652 -14.143 1.00 89.19 89 GLY A CA 1
ATOM 735 C C . GLY A 1 89 ? 4.168 -0.613 -13.092 1.00 89.19 89 GLY A C 1
ATOM 736 O O . GLY A 1 89 ? 3.154 -0.771 -12.414 1.00 89.19 89 GLY A O 1
ATOM 737 N N . TRP A 1 90 ? 4.915 0.488 -12.988 1.00 87.19 90 TRP A N 1
ATOM 738 C CA . TRP A 1 90 ? 4.601 1.560 -12.042 1.00 87.19 90 TRP A CA 1
ATOM 739 C C . TRP A 1 90 ? 3.313 2.292 -12.406 1.00 87.19 90 TRP A C 1
ATOM 741 O O . TRP A 1 90 ? 2.509 2.572 -11.519 1.00 87.19 90 TRP A O 1
ATOM 751 N N . THR A 1 91 ? 3.064 2.543 -13.694 1.00 88.75 91 THR A N 1
ATOM 752 C CA . THR A 1 91 ? 1.804 3.159 -14.133 1.00 88.75 91 THR A CA 1
ATOM 753 C C . THR A 1 91 ? 0.628 2.246 -13.795 1.00 88.75 91 THR A C 1
ATOM 755 O O . THR A 1 91 ? -0.372 2.726 -13.276 1.00 88.75 91 THR A O 1
ATOM 758 N N . PHE A 1 92 ? 0.761 0.930 -13.992 1.00 91.38 92 PHE A N 1
ATOM 759 C CA . PHE A 1 92 ? -0.261 -0.043 -13.610 1.00 91.38 92 PHE A CA 1
ATOM 760 C C . PHE A 1 92 ? -0.559 0.007 -12.108 1.00 91.38 92 PHE A C 1
ATOM 762 O O . PHE A 1 92 ? -1.721 0.142 -11.725 1.00 91.38 92 PHE A O 1
ATOM 769 N N . VAL A 1 93 ? 0.479 -0.036 -11.262 1.00 88.38 93 VAL A N 1
ATOM 770 C CA . VAL A 1 93 ? 0.333 0.038 -9.798 1.00 88.38 93 VAL A CA 1
ATOM 771 C C . VAL A 1 93 ? -0.353 1.339 -9.370 1.00 88.38 93 VAL A C 1
ATOM 773 O O . VAL A 1 93 ? -1.259 1.309 -8.534 1.00 88.38 93 VAL A O 1
ATOM 776 N N . LEU A 1 94 ? 0.028 2.479 -9.953 1.00 87.25 94 LEU A N 1
ATOM 777 C CA . LEU A 1 94 ? -0.591 3.773 -9.654 1.00 87.25 94 LEU A CA 1
ATOM 778 C C . LEU A 1 94 ? -2.057 3.815 -10.098 1.00 87.25 94 LEU A C 1
ATOM 780 O O . LEU A 1 94 ? -2.929 4.196 -9.316 1.00 87.25 94 LEU A O 1
ATOM 784 N N . SER A 1 95 ? -2.343 3.377 -11.325 1.00 90.06 95 SER A N 1
ATOM 785 C CA . SER A 1 95 ? -3.695 3.342 -11.876 1.00 90.06 95 SER A CA 1
ATOM 786 C C . SER A 1 95 ? -4.621 2.454 -11.049 1.00 90.06 95 SER A C 1
ATOM 788 O O . SER A 1 95 ? -5.709 2.900 -10.682 1.00 90.06 95 SER A O 1
ATOM 790 N N . ILE A 1 96 ? -4.200 1.236 -10.690 1.00 91.00 96 ILE A N 1
ATOM 791 C CA . ILE A 1 96 ? -5.053 0.352 -9.891 1.00 91.00 96 ILE A CA 1
ATOM 792 C C . ILE A 1 96 ? -5.243 0.872 -8.466 1.00 91.00 96 ILE A C 1
ATOM 794 O O . ILE A 1 96 ? -6.345 0.768 -7.939 1.00 91.00 96 ILE A O 1
ATOM 798 N N . SER A 1 97 ? -4.223 1.492 -7.865 1.00 88.19 97 SER A N 1
ATOM 799 C CA . SER A 1 97 ? -4.337 2.084 -6.525 1.00 88.19 97 SER A CA 1
ATOM 800 C C . SER A 1 97 ? -5.393 3.191 -6.494 1.00 88.19 97 SER A C 1
ATOM 802 O O . SER A 1 97 ? -6.259 3.198 -5.621 1.00 88.19 97 SER A O 1
ATOM 804 N N . ILE A 1 98 ? -5.384 4.077 -7.496 1.00 87.69 98 ILE A N 1
ATOM 805 C CA . ILE A 1 98 ? -6.377 5.151 -7.636 1.00 87.69 98 ILE A CA 1
ATOM 806 C C . ILE A 1 98 ? -7.786 4.582 -7.843 1.00 87.69 98 ILE A C 1
ATOM 808 O O . ILE A 1 98 ? -8.739 5.042 -7.214 1.00 87.69 98 ILE A O 1
ATOM 812 N N . LEU A 1 99 ? -7.925 3.575 -8.710 1.00 89.38 99 LEU A N 1
ATOM 813 C CA . LEU A 1 99 ? -9.216 2.940 -8.985 1.00 89.38 99 LEU A CA 1
ATOM 814 C C . LEU A 1 99 ? -9.750 2.154 -7.780 1.00 89.38 99 LEU A C 1
ATOM 816 O O . LEU A 1 99 ? -10.962 2.103 -7.581 1.00 89.38 99 LEU A O 1
ATOM 820 N N . ALA A 1 100 ? -8.869 1.559 -6.973 1.00 90.19 100 ALA A N 1
ATOM 821 C CA . ALA A 1 100 ? -9.223 0.772 -5.794 1.00 90.19 100 ALA A CA 1
ATOM 822 C C . ALA A 1 100 ? -9.610 1.636 -4.584 1.00 90.19 100 ALA A C 1
ATOM 824 O O . ALA A 1 100 ? -10.441 1.213 -3.780 1.00 90.19 100 ALA A O 1
ATOM 825 N N . ALA A 1 101 ? -9.055 2.846 -4.462 1.00 87.81 101 ALA A N 1
ATOM 826 C CA . ALA A 1 101 ? -9.263 3.752 -3.330 1.00 87.81 101 ALA A CA 1
ATOM 827 C C . ALA A 1 101 ? -10.731 3.923 -2.875 1.00 87.81 101 ALA A C 1
ATOM 829 O O . ALA A 1 101 ? -11.004 3.717 -1.687 1.00 87.81 101 ALA A O 1
ATOM 830 N N . PRO A 1 102 ? -11.708 4.237 -3.756 1.00 87.81 102 PRO A N 1
ATOM 831 C CA . PRO A 1 102 ? -13.106 4.367 -3.338 1.00 87.81 102 PRO A CA 1
ATOM 832 C C . PRO A 1 102 ? -13.683 3.056 -2.793 1.00 87.81 102 PRO A C 1
ATOM 834 O O . PRO A 1 102 ? -14.396 3.070 -1.791 1.00 87.81 102 PRO A O 1
ATOM 837 N N . PHE A 1 103 ? -13.336 1.916 -3.394 1.00 91.94 103 PHE A N 1
ATOM 838 C CA . PHE A 1 103 ? -13.799 0.606 -2.933 1.00 91.94 103 PHE A CA 1
ATOM 839 C C . PHE A 1 103 ? -13.189 0.238 -1.584 1.00 91.94 103 PHE A C 1
ATOM 841 O O . PHE A 1 103 ? -13.901 -0.284 -0.731 1.00 91.94 103 PHE A O 1
ATOM 848 N N . ASN A 1 104 ? -11.918 0.570 -1.351 1.00 92.56 104 ASN A N 1
ATOM 849 C CA . ASN A 1 104 ? -11.267 0.370 -0.056 1.00 92.56 104 ASN A CA 1
ATOM 850 C C . ASN A 1 104 ? -11.925 1.224 1.043 1.00 92.56 104 ASN A C 1
ATOM 852 O O . ASN A 1 104 ? -12.162 0.735 2.149 1.00 92.56 104 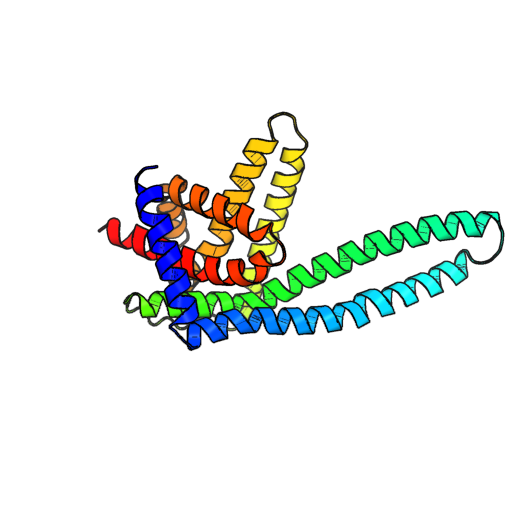ASN A O 1
ATOM 856 N N . SER A 1 105 ? -12.296 2.471 0.729 1.00 90.50 105 SER A N 1
ATOM 857 C CA . SER A 1 105 ? -13.051 3.339 1.644 1.00 90.50 105 SER A CA 1
ATOM 858 C C . SER A 1 105 ? -14.445 2.769 1.947 1.00 90.50 105 SER A C 1
ATOM 860 O O . SER A 1 105 ? -14.815 2.620 3.113 1.00 90.50 105 SER A O 1
ATOM 862 N N . TRP A 1 106 ? -15.199 2.343 0.924 1.00 91.31 106 TRP A N 1
ATOM 863 C CA . TRP A 1 106 ? -16.503 1.688 1.106 1.00 91.31 106 TRP A CA 1
ATOM 864 C C . TRP A 1 106 ? -16.411 0.378 1.889 1.00 91.31 106 TRP A C 1
ATOM 866 O O . TRP A 1 106 ? -17.270 0.099 2.728 1.00 91.31 106 TRP A O 1
ATOM 876 N N . LEU A 1 107 ? -15.368 -0.413 1.640 1.00 94.19 107 LEU A N 1
ATOM 877 C CA . LEU A 1 107 ? -15.094 -1.659 2.345 1.00 94.19 107 LEU A CA 1
ATOM 878 C C . LEU A 1 107 ? -14.873 -1.390 3.836 1.00 94.19 107 LEU A C 1
ATOM 880 O O . LEU A 1 107 ? -15.526 -2.015 4.672 1.00 94.19 107 LEU A O 1
ATOM 884 N N . SER A 1 108 ? -14.022 -0.415 4.167 1.00 94.50 108 SER A N 1
ATOM 885 C CA . SER A 1 108 ? -13.791 0.013 5.549 1.00 94.50 108 SER A CA 1
ATOM 886 C C . SER A 1 108 ? -15.077 0.510 6.218 1.00 94.50 108 SER A C 1
ATOM 888 O O . SER A 1 108 ? -15.427 0.045 7.305 1.00 94.50 108 SER A O 1
ATOM 890 N N . GLY A 1 109 ? -15.856 1.362 5.543 1.00 92.38 109 GLY A N 1
ATOM 891 C CA . GLY A 1 109 ? -17.126 1.858 6.078 1.00 92.38 109 GLY A CA 1
ATOM 892 C C . GLY A 1 109 ? -18.155 0.764 6.330 1.00 92.38 109 GLY A C 1
ATOM 893 O O . GLY A 1 109 ? -18.814 0.770 7.372 1.00 92.38 109 GLY A O 1
ATOM 894 N N . ARG A 1 110 ? -18.236 -0.245 5.453 1.00 92.94 110 ARG A N 1
ATOM 895 C CA . ARG A 1 110 ? -19.096 -1.411 5.686 1.00 92.94 110 ARG A CA 1
ATOM 896 C C . ARG A 1 110 ? -18.662 -2.194 6.924 1.00 92.94 110 ARG A C 1
ATOM 898 O O . ARG A 1 110 ? -19.522 -2.587 7.712 1.00 92.94 110 ARG A O 1
ATOM 905 N N . VAL A 1 111 ? -17.359 -2.401 7.113 1.00 94.25 111 VAL A N 1
ATOM 906 C CA . VAL A 1 111 ? -16.807 -3.084 8.297 1.00 94.25 111 VAL A CA 1
ATOM 907 C C . VAL A 1 111 ? -17.138 -2.319 9.579 1.00 94.25 111 VAL A C 1
ATOM 909 O O . VAL A 1 111 ? -17.561 -2.931 10.560 1.00 94.25 111 VAL A O 1
ATOM 912 N N . ILE A 1 112 ? -17.011 -0.992 9.554 1.00 92.00 112 ILE A N 1
ATOM 913 C CA . ILE A 1 112 ? -17.339 -0.107 10.678 1.00 92.00 112 ILE A CA 1
ATOM 914 C C . ILE A 1 112 ? -18.820 -0.236 11.062 1.00 92.00 112 ILE A C 1
ATOM 916 O O . ILE A 1 112 ? -19.139 -0.503 12.222 1.00 92.00 112 ILE A O 1
ATOM 920 N N . THR A 1 113 ? -19.730 -0.181 10.087 1.00 90.44 113 THR A N 1
ATOM 921 C CA . THR A 1 113 ? -21.168 -0.387 10.333 1.00 90.44 113 THR A CA 1
ATOM 922 C C . THR A 1 113 ? -21.478 -1.772 10.895 1.00 90.44 113 THR A C 1
ATOM 924 O O . THR A 1 113 ? -22.277 -1.895 11.820 1.00 90.44 113 THR A O 1
ATOM 927 N N . LEU A 1 114 ? -20.842 -2.828 10.374 1.00 91.12 114 LEU A N 1
ATOM 928 C CA . LEU A 1 114 ? -21.040 -4.198 10.865 1.00 91.12 114 LEU A CA 1
ATOM 929 C C . LEU A 1 114 ? -20.588 -4.382 12.320 1.00 91.12 114 LEU A C 1
ATOM 931 O O . LEU A 1 114 ? -21.117 -5.243 13.021 1.00 91.12 114 LEU A O 1
ATOM 935 N N . LYS A 1 115 ? -19.624 -3.582 12.781 1.00 88.56 115 LYS A N 1
ATOM 936 C CA . LYS A 1 115 ? -19.145 -3.582 14.169 1.00 88.56 115 LYS A CA 1
ATOM 937 C C . LYS A 1 115 ? -19.978 -2.691 15.105 1.00 88.56 115 LYS A C 1
ATOM 939 O O . LYS A 1 115 ? -19.654 -2.613 16.285 1.00 88.56 115 LYS A O 1
ATOM 944 N N . GLY A 1 116 ? -21.071 -2.094 14.620 1.00 71.12 116 GLY A N 1
ATOM 945 C CA . GLY A 1 116 ? -22.095 -1.458 15.456 1.00 71.12 116 GLY A CA 1
ATOM 946 C C . GLY A 1 116 ? -21.839 0.005 15.821 1.00 71.12 116 GLY A C 1
ATOM 947 O O . GLY A 1 116 ? -22.521 0.539 16.692 1.00 71.12 116 GLY A O 1
ATOM 948 N N . THR A 1 117 ? -20.889 0.685 15.178 1.00 65.75 117 THR A N 1
ATOM 949 C CA . THR A 1 117 ? -20.757 2.141 15.324 1.00 65.75 117 THR A CA 1
ATOM 950 C C . THR A 1 117 ? -21.777 2.839 14.422 1.00 65.75 117 THR A C 1
ATOM 952 O O . THR A 1 117 ? -21.698 2.715 13.201 1.00 65.75 117 THR A O 1
ATOM 955 N N . ASN A 1 118 ? -22.717 3.580 15.025 1.00 53.94 118 ASN A N 1
ATOM 956 C CA . ASN A 1 118 ? -23.739 4.408 14.358 1.00 53.94 118 ASN A CA 1
ATOM 957 C C . ASN A 1 118 ? -23.148 5.679 13.723 1.00 53.94 118 ASN A C 1
ATOM 959 O O . ASN A 1 118 ? -23.672 6.780 13.884 1.00 53.94 118 ASN A O 1
ATOM 963 N N . THR A 1 119 ? -22.032 5.555 13.018 1.00 56.53 119 THR A N 1
ATOM 964 C CA . THR A 1 119 ? -21.639 6.583 12.065 1.00 56.53 119 THR A CA 1
ATOM 965 C C . THR A 1 119 ? -22.491 6.373 10.816 1.00 56.53 119 THR A C 1
ATOM 967 O O . THR A 1 119 ? -22.657 5.249 10.346 1.00 56.53 119 THR A O 1
ATOM 970 N N . ASP A 1 120 ? -23.105 7.432 10.296 1.00 50.94 120 ASP A N 1
ATOM 971 C CA . ASP A 1 120 ? -23.768 7.396 8.992 1.00 50.94 120 ASP A CA 1
ATOM 972 C C . ASP A 1 120 ? -22.650 7.262 7.934 1.00 50.94 120 ASP A C 1
ATOM 974 O O . ASP A 1 120 ? -22.101 8.245 7.442 1.00 50.94 120 ASP A O 1
ATOM 978 N N . THR A 1 121 ? -22.180 6.027 7.719 1.00 53.94 121 THR A N 1
ATOM 979 C CA . THR A 1 121 ? -20.880 5.650 7.115 1.00 53.94 121 THR A CA 1
ATOM 980 C C . THR A 1 121 ? -20.837 5.760 5.593 1.00 53.94 121 THR A C 1
ATOM 982 O O . THR A 1 121 ? -20.063 5.064 4.927 1.00 53.94 121 THR A O 1
ATOM 985 N N . ARG A 1 122 ? -21.657 6.618 4.987 1.00 54.19 122 ARG A N 1
ATOM 986 C CA . ARG A 1 122 ? -21.450 6.930 3.571 1.00 54.19 122 ARG A CA 1
ATOM 987 C C . ARG A 1 122 ? -20.220 7.830 3.500 1.00 54.19 122 ARG A C 1
ATOM 989 O O . ARG A 1 122 ? -20.261 8.895 4.115 1.00 54.19 122 ARG A O 1
ATOM 996 N N . PRO A 1 123 ? -19.145 7.467 2.778 1.00 54.59 123 PRO A N 1
ATOM 997 C CA . PRO A 1 123 ? -18.084 8.428 2.535 1.00 54.59 123 PRO A CA 1
ATOM 998 C C . PRO A 1 123 ? -18.704 9.631 1.828 1.00 54.59 123 PRO A C 1
ATOM 1000 O O . PRO A 1 123 ? -19.258 9.525 0.735 1.00 54.59 123 PRO A O 1
ATOM 1003 N N . LYS A 1 124 ? -18.668 10.762 2.529 1.00 56.16 124 LYS A N 1
ATOM 1004 C CA . LYS A 1 124 ? -19.174 12.056 2.080 1.00 56.16 124 LYS A CA 1
ATOM 1005 C C . LYS A 1 124 ? -18.361 12.696 0.944 1.00 56.16 124 LYS A C 1
ATOM 1007 O O . LYS A 1 124 ? -18.950 13.522 0.245 1.00 56.16 124 LYS A O 1
ATOM 1012 N N . PRO A 1 125 ? -17.071 12.374 0.695 1.00 60.28 125 PRO A N 1
ATOM 1013 C CA . PRO A 1 125 ? -16.379 12.966 -0.439 1.00 60.28 125 PRO A CA 1
ATOM 1014 C C . PRO A 1 125 ? -16.861 12.343 -1.753 1.00 60.28 125 PRO A C 1
ATOM 1016 O O . PRO A 1 125 ? -16.955 11.124 -1.888 1.00 60.28 125 PRO A O 1
ATOM 1019 N N . GLY A 1 126 ? -17.118 13.184 -2.758 1.00 67.25 126 GLY A N 1
ATOM 1020 C CA . GLY A 1 126 ? -17.335 12.712 -4.126 1.00 67.25 126 GLY A CA 1
ATOM 1021 C C . GLY A 1 126 ? -16.127 11.922 -4.645 1.00 67.25 126 GLY A C 1
ATOM 1022 O O . GLY A 1 126 ? -14.999 12.136 -4.198 1.00 67.25 126 GLY A O 1
ATOM 1023 N N . PHE A 1 127 ? -16.351 11.040 -5.624 1.00 69.12 127 PHE A N 1
ATOM 1024 C CA . PHE A 1 127 ? -15.331 10.165 -6.226 1.00 69.12 127 PHE A CA 1
ATOM 1025 C C . PHE A 1 127 ? -14.000 10.884 -6.526 1.00 69.12 127 PHE A C 1
ATOM 1027 O O . PHE A 1 127 ? -12.932 10.399 -6.164 1.00 69.12 127 PHE A O 1
ATOM 1034 N N . PHE A 1 128 ? -14.058 12.092 -7.099 1.00 72.81 128 PHE A N 1
ATOM 1035 C CA . PHE A 1 128 ? -12.871 12.897 -7.412 1.00 72.81 128 PHE A CA 1
ATOM 1036 C C . PHE A 1 128 ? -12.071 13.340 -6.181 1.00 72.81 128 PHE A C 1
ATOM 1038 O O . PHE A 1 128 ? -10.844 13.388 -6.234 1.00 72.81 128 PHE A O 1
ATOM 1045 N N . SER A 1 129 ? -12.737 13.632 -5.062 1.00 72.75 129 SER A N 1
ATOM 1046 C CA . SER A 1 129 ? -12.058 14.002 -3.817 1.00 72.75 129 SER A CA 1
ATOM 1047 C C . SER A 1 129 ? -11.320 12.811 -3.208 1.00 72.75 129 SER A C 1
ATOM 1049 O O . SER A 1 129 ? -10.228 12.990 -2.673 1.00 72.75 129 SER A O 1
ATOM 1051 N N . LEU A 1 130 ? -11.891 11.605 -3.311 1.00 71.44 130 LEU A N 1
ATOM 1052 C CA . LEU A 1 130 ? -11.235 10.369 -2.872 1.00 71.44 130 LEU A CA 1
ATOM 1053 C C . LEU A 1 130 ? -9.994 10.083 -3.724 1.00 71.44 130 LEU A C 1
ATOM 1055 O O . LEU A 1 130 ? -8.919 9.839 -3.185 1.00 71.44 130 LEU A O 1
ATOM 1059 N N . VAL A 1 131 ? -10.117 10.209 -5.048 1.00 73.25 131 VAL A N 1
ATOM 1060 C CA . VAL A 1 131 ? -8.998 10.035 -5.989 1.00 73.25 131 VAL A CA 1
ATOM 1061 C C . VAL A 1 131 ? -7.867 11.033 -5.722 1.00 73.25 131 VAL A C 1
ATOM 1063 O O . VAL A 1 131 ? -6.699 10.649 -5.678 1.00 73.25 131 VAL A O 1
ATOM 1066 N N . TRP A 1 132 ? -8.189 12.313 -5.509 1.00 76.25 132 TRP A N 1
ATOM 1067 C CA . TRP A 1 132 ? -7.174 13.338 -5.242 1.00 76.25 132 TRP A CA 1
ATOM 1068 C C . TRP A 1 132 ? -6.498 13.162 -3.877 1.00 76.25 132 TRP A C 1
ATOM 1070 O O . TRP A 1 132 ? -5.299 13.420 -3.736 1.00 76.25 132 TRP A O 1
ATOM 1080 N N . GLY A 1 133 ? -7.257 12.711 -2.875 1.00 74.81 133 GLY A N 1
ATOM 1081 C CA . GLY A 1 133 ? -6.719 12.311 -1.576 1.00 74.81 133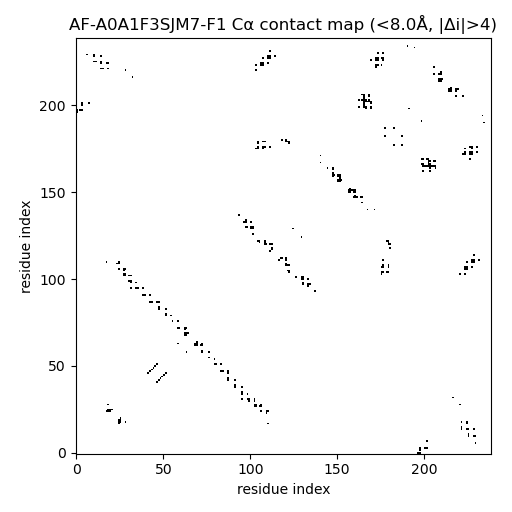 GLY A CA 1
ATOM 1082 C C . GLY A 1 133 ? -5.720 11.165 -1.716 1.00 74.81 133 GLY A C 1
ATOM 1083 O O . GLY A 1 133 ? -4.585 11.281 -1.245 1.00 74.81 133 GLY A O 1
ATOM 1084 N N . GLU A 1 134 ? -6.097 10.119 -2.456 1.00 81.75 134 GLU A N 1
ATOM 1085 C CA . GLU A 1 134 ? -5.229 8.961 -2.671 1.00 81.75 134 GLU A CA 1
ATOM 1086 C C . GLU A 1 134 ? -3.957 9.341 -3.442 1.00 81.75 134 GLU A C 1
ATOM 1088 O O . GLU A 1 134 ? -2.871 8.906 -3.075 1.00 81.75 134 GLU A O 1
ATOM 1093 N N . LEU A 1 135 ? -4.034 10.223 -4.445 1.00 79.31 135 LEU A N 1
ATOM 1094 C CA . LEU A 1 135 ? -2.853 10.707 -5.177 1.00 79.31 135 LEU A CA 1
ATOM 1095 C C . LEU A 1 135 ? -1.819 11.384 -4.265 1.00 79.31 135 LEU A C 1
ATOM 1097 O O . LEU A 1 135 ? -0.618 11.103 -4.354 1.00 79.31 135 LEU A O 1
ATOM 1101 N N . LYS A 1 136 ? -2.266 12.264 -3.359 1.00 79.88 136 LYS A N 1
ATOM 1102 C CA . LYS A 1 136 ? -1.372 12.920 -2.389 1.00 79.88 136 LYS A CA 1
ATOM 1103 C C . LYS A 1 136 ? -0.734 11.897 -1.454 1.00 79.88 136 LYS A C 1
ATOM 1105 O O . LYS A 1 136 ? 0.471 11.953 -1.208 1.00 79.88 136 LYS A O 1
ATOM 1110 N N . LYS A 1 137 ? -1.528 10.944 -0.972 1.00 79.06 137 LYS A N 1
ATOM 1111 C CA . LYS A 1 137 ? -1.072 9.872 -0.084 1.00 79.06 137 LYS A CA 1
ATOM 1112 C C . LYS A 1 137 ? -0.056 8.962 -0.766 1.00 79.06 137 LYS A C 1
ATOM 1114 O O . LYS A 1 137 ? 1.017 8.739 -0.212 1.00 79.06 137 LYS A O 1
ATOM 1119 N N . VAL A 1 138 ? -0.349 8.504 -1.980 1.00 82.69 138 VAL A N 1
ATOM 1120 C CA . VAL A 1 138 ? 0.560 7.699 -2.804 1.00 82.69 138 VAL A CA 1
ATOM 1121 C C . VAL A 1 138 ? 1.872 8.443 -3.018 1.00 82.69 138 VAL A C 1
ATOM 1123 O O . VAL A 1 138 ? 2.927 7.847 -2.847 1.00 82.69 138 VAL A O 1
ATOM 1126 N N . THR A 1 139 ? 1.832 9.750 -3.284 1.00 79.31 139 THR A N 1
ATOM 1127 C CA . THR A 1 139 ? 3.050 10.564 -3.425 1.00 79.31 139 THR A CA 1
ATOM 1128 C C . THR A 1 139 ? 3.900 10.530 -2.151 1.00 79.31 139 THR A C 1
ATOM 1130 O O . THR A 1 139 ? 5.096 10.252 -2.216 1.00 79.31 139 THR A O 1
ATOM 1133 N N . VAL A 1 140 ? 3.293 10.744 -0.979 1.00 83.19 140 VAL A N 1
ATOM 1134 C CA . VAL A 1 140 ? 4.004 10.682 0.311 1.00 83.19 140 VAL A CA 1
ATOM 1135 C C . VAL A 1 140 ? 4.560 9.280 0.574 1.00 83.19 140 VAL A C 1
ATOM 1137 O O . VAL A 1 140 ? 5.725 9.146 0.946 1.00 83.19 140 VAL A O 1
ATOM 1140 N N . ILE A 1 141 ? 3.763 8.233 0.346 1.00 84.62 141 ILE A N 1
ATOM 1141 C CA . ILE A 1 141 ? 4.186 6.840 0.541 1.00 84.62 141 ILE A CA 1
ATOM 1142 C C . ILE A 1 141 ? 5.343 6.494 -0.395 1.00 84.62 141 ILE A C 1
ATOM 1144 O O . ILE A 1 141 ? 6.305 5.881 0.058 1.00 84.62 141 ILE A O 1
ATOM 1148 N N . VAL A 1 142 ? 5.294 6.902 -1.665 1.00 84.25 142 VAL A N 1
ATOM 1149 C CA . VAL A 1 142 ? 6.371 6.673 -2.638 1.00 84.25 142 VAL A CA 1
ATOM 1150 C C . VAL A 1 142 ? 7.651 7.371 -2.192 1.00 84.25 142 VAL A C 1
ATOM 1152 O O . VAL A 1 142 ? 8.697 6.729 -2.148 1.00 84.25 142 VAL A O 1
ATOM 1155 N N . ILE A 1 143 ? 7.581 8.641 -1.779 1.00 85.50 143 ILE A N 1
ATOM 1156 C CA . ILE A 1 143 ? 8.753 9.384 -1.288 1.00 85.50 143 ILE A CA 1
ATOM 1157 C C . ILE A 1 143 ? 9.371 8.687 -0.068 1.00 85.50 143 ILE A C 1
ATOM 1159 O O . ILE A 1 143 ? 10.581 8.457 -0.028 1.00 85.50 143 ILE A O 1
ATOM 1163 N N . LEU A 1 144 ? 8.553 8.304 0.915 1.00 87.44 144 LEU A N 1
ATOM 1164 C CA . LEU A 1 144 ? 9.040 7.628 2.120 1.00 87.44 144 LEU A CA 1
ATOM 1165 C C . LEU A 1 144 ? 9.555 6.213 1.827 1.00 87.44 144 LEU A C 1
ATOM 1167 O O . LEU A 1 144 ? 10.532 5.788 2.441 1.00 87.44 144 LEU A O 1
ATOM 1171 N N . SER A 1 145 ? 8.954 5.510 0.867 1.00 85.56 145 SER A N 1
ATOM 1172 C CA . SER A 1 145 ? 9.406 4.186 0.423 1.00 85.56 145 SER A CA 1
ATOM 1173 C C . SER A 1 145 ? 10.741 4.267 -0.312 1.00 85.56 145 SER A C 1
ATOM 1175 O O . SER A 1 145 ? 11.604 3.425 -0.087 1.00 85.56 145 SER A O 1
ATOM 1177 N N . LEU A 1 146 ? 10.962 5.301 -1.130 1.00 86.81 146 LEU A N 1
ATOM 1178 C CA . LEU A 1 146 ? 12.265 5.568 -1.743 1.00 86.81 146 LEU A CA 1
ATOM 1179 C C . LEU A 1 146 ? 13.319 5.889 -0.678 1.00 86.81 146 LEU A C 1
ATOM 1181 O O . LEU A 1 146 ? 14.422 5.351 -0.733 1.00 86.81 146 LEU A O 1
ATOM 1185 N N . GLY A 1 147 ? 12.973 6.690 0.334 1.00 88.12 147 GLY A N 1
ATOM 1186 C CA . GLY A 1 147 ? 13.845 6.926 1.487 1.00 88.12 147 GLY A CA 1
ATOM 1187 C C . GLY A 1 147 ? 14.188 5.633 2.236 1.00 88.12 147 GLY A C 1
ATOM 1188 O O . GLY A 1 147 ? 15.358 5.368 2.509 1.00 88.12 147 GLY A O 1
ATOM 1189 N N . ALA A 1 148 ? 13.191 4.784 2.506 1.00 88.50 148 ALA A N 1
ATOM 1190 C CA . ALA A 1 148 ? 13.391 3.468 3.111 1.00 88.50 148 ALA A CA 1
ATOM 1191 C C . ALA A 1 148 ? 14.291 2.575 2.241 1.00 88.50 148 ALA A C 1
ATOM 1193 O O . ALA A 1 148 ? 15.173 1.893 2.763 1.00 88.50 148 ALA A O 1
ATOM 1194 N N . MET A 1 149 ? 14.107 2.602 0.921 1.00 88.25 149 MET A N 1
ATOM 1195 C CA . MET A 1 149 ? 14.929 1.854 -0.027 1.00 88.25 149 MET A CA 1
ATOM 1196 C C . MET A 1 149 ? 16.389 2.315 0.022 1.00 88.25 149 MET A C 1
ATOM 1198 O O . MET A 1 149 ? 17.280 1.481 0.138 1.00 88.25 149 MET A O 1
ATOM 1202 N N . VAL A 1 150 ? 16.645 3.627 0.007 1.00 91.06 150 VAL A N 1
ATOM 1203 C CA . VAL A 1 150 ? 18.004 4.184 0.130 1.00 91.06 150 VAL A CA 1
ATOM 1204 C C . VAL A 1 150 ? 18.646 3.774 1.457 1.00 91.06 150 VAL A C 1
ATOM 1206 O O . VAL A 1 150 ? 19.791 3.326 1.467 1.00 91.06 150 VAL A O 1
ATOM 1209 N N . LEU A 1 151 ? 17.903 3.848 2.568 1.00 90.31 151 LEU A N 1
ATOM 1210 C CA . LEU A 1 151 ? 18.387 3.404 3.879 1.00 90.31 151 LEU A CA 1
ATOM 1211 C C . LEU A 1 151 ? 18.777 1.921 3.890 1.00 90.31 151 LEU A C 1
ATOM 1213 O O . LEU A 1 151 ? 19.720 1.554 4.584 1.00 90.31 151 LEU A O 1
ATOM 1217 N N . ALA A 1 152 ? 18.100 1.069 3.118 1.00 89.75 152 ALA A N 1
ATOM 1218 C CA . ALA A 1 152 ? 18.418 -0.356 3.060 1.00 89.75 152 ALA A CA 1
ATOM 1219 C C . ALA A 1 152 ? 19.815 -0.647 2.481 1.00 89.75 152 ALA A C 1
ATOM 1221 O O . ALA A 1 152 ? 20.396 -1.679 2.811 1.00 89.75 152 ALA A O 1
ATOM 1222 N N . PHE A 1 153 ? 20.372 0.260 1.668 1.00 90.19 153 PHE A N 1
ATOM 1223 C CA . PHE A 1 153 ? 21.725 0.136 1.112 1.00 90.19 153 PHE A CA 1
ATOM 1224 C C . PHE A 1 153 ? 22.831 0.611 2.067 1.00 90.19 153 PHE A C 1
ATOM 1226 O O . PHE A 1 153 ? 24.011 0.388 1.798 1.00 90.19 153 PHE A O 1
ATOM 1233 N N . ILE A 1 154 ? 22.476 1.252 3.185 1.00 91.88 154 ILE A N 1
ATOM 1234 C CA . ILE A 1 154 ? 23.431 1.714 4.197 1.00 91.88 154 ILE A CA 1
ATOM 1235 C C . ILE A 1 154 ? 23.666 0.583 5.216 1.00 91.88 154 ILE A C 1
ATOM 1237 O O . ILE A 1 154 ? 22.696 -0.045 5.659 1.00 91.88 154 ILE A O 1
ATOM 1241 N N . PRO A 1 155 ? 24.916 0.319 5.653 1.00 87.50 155 PRO A N 1
ATOM 1242 C CA . PRO A 1 155 ? 25.184 -0.608 6.754 1.00 87.50 155 PRO A CA 1
ATOM 1243 C C . PRO A 1 155 ? 24.328 -0.272 7.985 1.00 87.50 155 PRO A C 1
ATOM 1245 O O . PRO A 1 155 ? 24.239 0.886 8.381 1.00 87.50 155 PRO A O 1
ATOM 1248 N N . PHE A 1 156 ? 23.671 -1.274 8.580 1.00 88.06 156 PHE A N 1
ATOM 1249 C CA . PHE A 1 156 ? 22.699 -1.123 9.684 1.00 88.06 156 PHE A CA 1
ATOM 1250 C C . PHE A 1 156 ? 21.413 -0.332 9.362 1.00 88.06 156 PHE A C 1
ATOM 1252 O O . PHE A 1 156 ? 20.546 -0.207 10.228 1.00 88.06 156 PHE A O 1
ATOM 1259 N N . GLY A 1 157 ? 21.229 0.149 8.130 1.00 90.75 157 GLY A N 1
ATOM 1260 C CA . GLY A 1 157 ? 20.011 0.839 7.700 1.00 90.75 157 GLY A CA 1
ATOM 1261 C C . GLY A 1 157 ? 18.873 -0.105 7.295 1.00 90.75 157 GLY A C 1
ATOM 1262 O O . GLY A 1 157 ? 17.707 0.282 7.353 1.00 90.75 157 GLY A O 1
ATOM 1263 N N . ALA A 1 158 ? 19.167 -1.372 6.985 1.00 89.31 158 ALA A N 1
ATOM 1264 C CA . ALA A 1 158 ? 18.154 -2.372 6.630 1.00 89.31 158 ALA A CA 1
ATOM 1265 C C . ALA A 1 158 ? 17.097 -2.630 7.734 1.00 89.31 158 ALA A C 1
ATOM 1267 O O . ALA A 1 158 ? 15.906 -2.601 7.416 1.00 89.31 158 ALA A O 1
ATOM 1268 N N . PRO A 1 159 ? 17.447 -2.797 9.030 1.00 90.94 159 PRO A N 1
ATOM 1269 C CA . PRO A 1 159 ? 16.446 -2.889 10.097 1.00 90.94 159 PRO A CA 1
ATOM 1270 C C . PRO A 1 159 ? 15.562 -1.640 10.202 1.00 90.94 159 PRO A C 1
ATOM 1272 O O . PRO A 1 159 ? 14.357 -1.751 10.415 1.00 90.94 159 PRO A O 1
ATOM 1275 N N . ILE A 1 160 ? 16.140 -0.450 10.012 1.00 91.25 160 ILE A N 1
ATOM 1276 C CA . ILE A 1 160 ? 15.408 0.826 10.059 1.00 91.25 160 ILE A CA 1
ATOM 1277 C C . ILE A 1 160 ? 14.444 0.924 8.873 1.00 91.25 160 ILE A C 1
ATOM 1279 O O . ILE A 1 160 ? 13.281 1.286 9.046 1.00 91.25 160 ILE A O 1
ATOM 1283 N N . SER A 1 161 ? 14.907 0.541 7.683 1.00 92.00 161 SER A N 1
ATOM 1284 C CA . SER A 1 161 ? 14.097 0.459 6.468 1.00 92.00 161 SER A CA 1
ATOM 1285 C C . SER A 1 161 ? 12.908 -0.487 6.642 1.00 92.00 161 SER A C 1
ATOM 1287 O O . SER A 1 161 ? 11.779 -0.131 6.297 1.00 92.00 161 SER A O 1
ATOM 1289 N N . PHE A 1 162 ? 13.127 -1.655 7.257 1.00 92.38 162 PHE A N 1
ATOM 1290 C CA . PHE A 1 162 ? 12.053 -2.592 7.574 1.00 92.38 162 PHE A CA 1
ATOM 1291 C C . PHE A 1 162 ? 11.036 -1.979 8.541 1.00 92.38 162 PHE A C 1
ATOM 1293 O O . PHE A 1 162 ? 9.831 -2.066 8.302 1.00 92.38 162 PHE A O 1
ATOM 1300 N N . VAL A 1 163 ? 11.508 -1.323 9.609 1.00 92.56 163 VAL A N 1
ATOM 1301 C CA . VAL A 1 163 ? 10.624 -0.670 10.585 1.00 92.56 163 VAL A CA 1
ATOM 1302 C C . VAL A 1 163 ? 9.760 0.396 9.920 1.00 92.56 163 VAL A C 1
ATOM 1304 O O . VAL A 1 163 ? 8.542 0.413 10.113 1.00 92.56 163 VAL A O 1
ATOM 1307 N N . LEU A 1 164 ? 10.378 1.242 9.097 1.00 92.00 164 LEU A N 1
ATOM 1308 C CA . LEU A 1 164 ? 9.685 2.281 8.347 1.00 92.00 164 LEU A CA 1
ATOM 1309 C C . LEU A 1 164 ? 8.660 1.679 7.375 1.00 92.00 164 LEU A C 1
ATOM 1311 O O . LEU A 1 164 ? 7.508 2.101 7.376 1.00 92.00 164 LEU A O 1
ATOM 1315 N N . SER A 1 165 ? 9.038 0.651 6.614 1.00 93.12 165 SER A N 1
ATOM 1316 C CA . SER A 1 165 ? 8.163 -0.011 5.634 1.00 93.12 165 SER A CA 1
ATOM 1317 C C . SER A 1 165 ? 6.950 -0.675 6.290 1.00 93.12 165 SER A C 1
ATOM 1319 O O . SER A 1 165 ? 5.816 -0.472 5.857 1.00 93.12 165 SER A O 1
ATOM 1321 N N . ALA A 1 166 ? 7.158 -1.408 7.385 1.00 94.88 166 ALA A N 1
ATOM 1322 C CA . ALA A 1 166 ? 6.078 -2.012 8.161 1.00 94.88 166 ALA A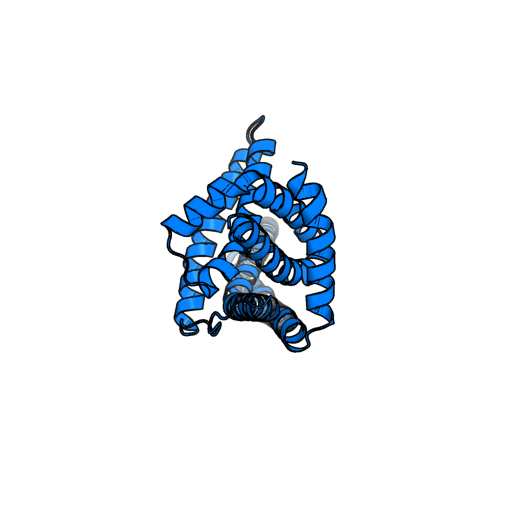 CA 1
ATOM 1323 C C . ALA A 1 166 ? 5.111 -0.953 8.713 1.00 94.88 166 ALA A C 1
ATOM 1325 O O . ALA A 1 166 ? 3.891 -1.136 8.684 1.00 94.88 166 ALA A O 1
ATOM 1326 N N . PHE A 1 167 ? 5.638 0.178 9.186 1.00 93.81 167 PHE A N 1
ATOM 1327 C CA . PHE A 1 167 ? 4.805 1.269 9.682 1.00 93.81 167 PHE A CA 1
ATOM 1328 C C . PHE A 1 167 ? 4.027 1.956 8.550 1.00 93.81 167 PHE A C 1
ATOM 1330 O O . PHE A 1 167 ? 2.828 2.196 8.698 1.00 93.81 167 PHE A O 1
ATOM 1337 N N . LEU A 1 168 ? 4.659 2.184 7.394 1.00 93.00 168 LEU A N 1
ATOM 1338 C CA . LEU A 1 168 ? 3.998 2.722 6.200 1.00 93.00 168 LEU A CA 1
ATOM 1339 C C . LEU A 1 168 ? 2.847 1.831 5.729 1.00 93.00 168 LEU A C 1
ATOM 1341 O O . LEU A 1 168 ? 1.770 2.350 5.443 1.00 93.00 168 LEU A O 1
ATOM 1345 N N . ILE A 1 169 ? 3.031 0.507 5.724 1.00 94.31 169 ILE A N 1
ATOM 1346 C CA . ILE A 1 169 ? 1.951 -0.444 5.426 1.00 94.31 169 ILE A CA 1
ATOM 1347 C C . ILE A 1 169 ? 0.779 -0.260 6.390 1.00 94.31 169 ILE A C 1
ATOM 1349 O O . ILE A 1 169 ? -0.366 -0.186 5.950 1.00 94.31 169 ILE A O 1
ATOM 1353 N N . SER A 1 170 ? 1.046 -0.133 7.693 1.00 95.75 170 SER A N 1
ATOM 1354 C CA . SER A 1 170 ? -0.026 0.073 8.673 1.00 95.75 170 SER A CA 1
ATOM 1355 C C . SER A 1 170 ? -0.793 1.377 8.436 1.00 95.75 170 SER A C 1
ATOM 1357 O O . SER A 1 170 ? -2.021 1.358 8.394 1.00 95.75 170 SER A O 1
ATOM 1359 N N . ILE A 1 171 ? -0.088 2.488 8.195 1.00 93.50 171 ILE A N 1
ATOM 1360 C CA . ILE A 1 171 ? -0.699 3.793 7.900 1.00 93.50 171 ILE A CA 1
ATOM 1361 C C . ILE A 1 171 ? -1.523 3.730 6.616 1.00 93.50 171 ILE A C 1
ATOM 1363 O O . ILE A 1 171 ? -2.629 4.263 6.581 1.00 93.50 171 ILE A O 1
ATOM 1367 N N . ASN A 1 172 ? -1.017 3.054 5.581 1.00 92.44 172 ASN A N 1
ATOM 1368 C CA . ASN A 1 172 ? -1.704 2.952 4.300 1.00 92.44 172 ASN A CA 1
ATOM 1369 C C . ASN A 1 172 ? -3.125 2.387 4.454 1.00 92.44 172 ASN A C 1
ATOM 1371 O O . ASN A 1 172 ? -4.064 2.909 3.856 1.00 92.44 172 ASN A O 1
ATOM 1375 N N . PHE A 1 173 ? -3.289 1.368 5.301 1.00 95.12 173 PHE A N 1
ATOM 1376 C CA . PHE A 1 173 ? -4.588 0.745 5.547 1.00 95.12 173 PHE A CA 1
ATOM 1377 C C . PHE A 1 173 ? -5.407 1.418 6.657 1.00 95.12 173 PHE A C 1
ATOM 1379 O O . PHE A 1 173 ? -6.632 1.381 6.584 1.00 95.12 173 PHE A O 1
ATOM 1386 N N . LEU A 1 174 ? -4.771 2.033 7.661 1.00 95.00 174 LEU A N 1
ATOM 1387 C CA . LEU A 1 174 ? -5.457 2.788 8.724 1.00 95.00 174 LEU A CA 1
ATOM 1388 C C . LEU A 1 174 ? -6.091 4.091 8.229 1.00 95.00 174 LEU A C 1
ATOM 1390 O O . LEU A 1 174 ? -7.073 4.560 8.794 1.00 95.00 174 LEU A O 1
ATOM 1394 N N . ASP A 1 175 ? -5.568 4.655 7.151 1.00 92.19 175 ASP A N 1
ATOM 1395 C CA . ASP A 1 175 ? -6.121 5.861 6.547 1.00 92.19 175 ASP A CA 1
ATOM 1396 C C . ASP A 1 175 ? -7.562 5.674 6.032 1.00 92.19 175 ASP A C 1
ATOM 1398 O O . ASP A 1 175 ? -8.3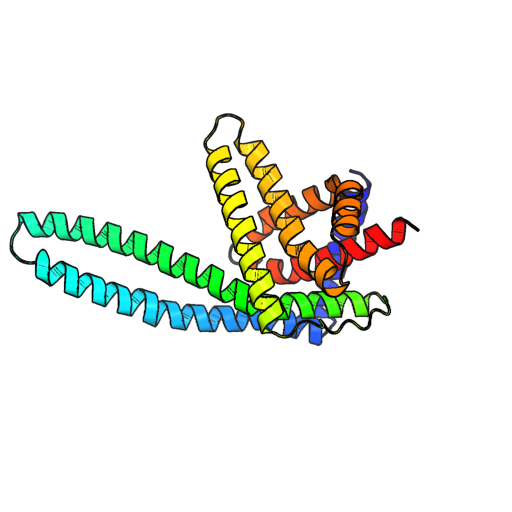57 6.608 6.102 1.00 92.19 175 ASP A O 1
ATOM 1402 N N . TYR A 1 176 ? -7.960 4.459 5.628 1.00 91.75 176 TYR A N 1
ATOM 1403 C CA . TYR A 1 176 ? -9.346 4.183 5.226 1.00 91.75 176 TYR A CA 1
ATOM 1404 C C . TYR A 1 176 ? -10.357 4.360 6.376 1.00 91.75 176 TYR A C 1
ATOM 1406 O O . TYR A 1 176 ? -11.273 5.170 6.214 1.00 91.75 176 TYR A O 1
ATOM 1414 N N . PRO A 1 177 ? -10.232 3.683 7.540 1.00 92.00 177 PRO A N 1
ATOM 1415 C CA . PRO A 1 177 ? -11.152 3.902 8.654 1.00 92.00 177 PRO A CA 1
ATOM 1416 C C . PRO A 1 177 ? -11.070 5.328 9.211 1.00 92.00 177 PRO A C 1
ATOM 1418 O O . PRO A 1 177 ? -12.109 5.887 9.561 1.00 92.00 177 PRO A O 1
ATOM 1421 N N . TRP A 1 178 ? -9.886 5.955 9.234 1.00 91.44 178 TRP A N 1
ATOM 1422 C CA . TRP A 1 178 ? -9.752 7.357 9.653 1.00 91.44 178 TRP A CA 1
ATOM 1423 C C . TRP A 1 178 ? -10.505 8.315 8.732 1.00 91.44 178 TRP A C 1
ATOM 1425 O O . TRP A 1 178 ? -11.205 9.200 9.221 1.00 91.44 178 TRP A O 1
ATOM 1435 N N . SER A 1 179 ? -10.403 8.114 7.416 1.00 87.56 179 SER A N 1
ATOM 1436 C CA . SER A 1 179 ? -11.123 8.916 6.429 1.00 87.56 179 SER A CA 1
ATOM 1437 C C . SER A 1 179 ? -12.630 8.691 6.504 1.00 87.56 179 SER A C 1
ATOM 1439 O O . SER A 1 179 ? -13.377 9.652 6.376 1.00 87.56 179 SER A O 1
ATOM 1441 N N . VAL A 1 180 ? -13.098 7.459 6.720 1.00 87.56 180 VAL A N 1
ATOM 1442 C CA . VAL A 1 180 ? -14.540 7.174 6.841 1.00 87.56 180 VAL A CA 1
ATOM 1443 C C . VAL A 1 180 ? -15.145 7.805 8.098 1.00 87.56 180 VAL A C 1
ATOM 1445 O O . VAL A 1 180 ? -16.311 8.195 8.095 1.00 87.56 180 VAL A O 1
ATOM 1448 N N . GLN A 1 181 ? -14.374 7.880 9.180 1.00 87.50 181 GLN A N 1
ATOM 1449 C CA . GLN A 1 181 ? -14.794 8.490 10.442 1.00 87.50 181 GLN A CA 1
ATOM 1450 C C . GLN A 1 181 ? -14.532 10.002 10.500 1.00 87.50 181 GLN A C 1
ATOM 1452 O O . GLN A 1 181 ? -14.806 10.605 11.535 1.00 87.50 181 GLN A O 1
ATOM 1457 N N . ASP A 1 182 ? -14.009 10.601 9.423 1.00 85.81 182 ASP A N 1
ATOM 1458 C CA . ASP A 1 182 ? -13.634 12.017 9.342 1.00 85.81 182 ASP A CA 1
ATOM 1459 C C . ASP A 1 182 ? -12.727 12.468 10.515 1.00 85.81 182 ASP A C 1
ATOM 1461 O O . ASP A 1 182 ? -12.891 13.562 11.061 1.00 85.81 182 ASP A O 1
ATOM 1465 N N . LEU A 1 183 ? -11.765 11.627 10.930 1.00 87.88 183 LEU A N 1
ATOM 1466 C CA . LEU A 1 183 ? -10.887 11.950 12.062 1.00 87.88 183 LEU A CA 1
ATOM 1467 C C . LEU A 1 183 ? -10.000 13.163 11.764 1.00 87.88 183 LEU A C 1
ATOM 1469 O O . LEU A 1 183 ? -9.349 13.264 10.720 1.00 87.88 183 LEU A O 1
ATOM 1473 N N . SER A 1 184 ? -9.888 14.059 12.740 1.00 88.50 184 SER A N 1
ATOM 1474 C CA . SER A 1 184 ? -8.968 15.189 12.676 1.00 88.50 184 SER A CA 1
ATOM 1475 C C . SER A 1 184 ? -7.510 14.739 12.810 1.00 88.50 184 SER A C 1
ATOM 1477 O O . SER A 1 184 ? -7.176 13.744 13.456 1.00 88.50 184 SER A O 1
ATOM 1479 N N . TRP A 1 185 ? -6.589 15.548 12.283 1.00 86.69 185 TRP A N 1
ATOM 1480 C CA . TRP A 1 185 ? -5.146 15.292 12.380 1.00 86.69 185 TRP A CA 1
ATOM 1481 C C . TRP A 1 185 ? -4.658 15.071 13.824 1.00 86.69 185 TRP A C 1
ATOM 1483 O O . TRP A 1 185 ? -3.779 14.246 14.085 1.00 86.69 185 TRP A O 1
ATOM 1493 N N . LYS A 1 186 ? -5.252 15.787 14.789 1.00 91.56 186 LYS A N 1
ATOM 1494 C CA . LYS A 1 186 ? -4.933 15.636 16.216 1.00 91.56 186 LYS A CA 1
ATOM 1495 C C . LYS A 1 186 ? -5.353 14.262 16.745 1.00 91.56 186 LYS A C 1
ATOM 1497 O O . LYS A 1 186 ? -4.607 13.663 17.520 1.00 91.56 186 LYS A O 1
ATOM 1502 N N . GLU A 1 187 ? -6.513 13.764 16.325 1.00 91.19 187 GLU A N 1
ATOM 1503 C CA . GLU A 1 187 ? -7.021 12.443 16.706 1.00 91.19 187 GLU A CA 1
ATOM 1504 C C . GLU A 1 187 ? -6.173 11.330 16.095 1.00 91.19 187 GLU A C 1
ATOM 1506 O O . GLU A 1 187 ? -5.758 10.431 16.826 1.00 91.19 187 GLU A O 1
ATOM 1511 N N . ILE A 1 188 ? -5.805 11.454 14.816 1.00 92.19 188 ILE A N 1
ATOM 1512 C CA . ILE A 1 188 ? -4.916 10.505 14.128 1.00 92.19 188 ILE A CA 1
ATOM 1513 C C . ILE A 1 188 ? -3.573 10.393 14.862 1.00 92.19 188 ILE A C 1
ATOM 1515 O O . ILE A 1 188 ? -3.135 9.293 15.201 1.00 92.19 188 ILE A O 1
ATOM 1519 N N . ILE A 1 189 ? -2.928 11.522 15.191 1.00 92.81 189 ILE A N 1
ATOM 1520 C CA . ILE A 1 189 ? -1.653 11.509 15.931 1.00 92.81 189 ILE A CA 1
ATOM 1521 C C . ILE A 1 189 ? -1.819 10.885 17.322 1.00 92.81 189 ILE A C 1
ATOM 1523 O O . ILE A 1 189 ? -0.961 10.109 17.755 1.00 92.81 189 ILE A O 1
ATOM 1527 N N . LYS A 1 190 ? -2.892 11.229 18.044 1.00 92.94 190 LYS A N 1
ATOM 1528 C CA . LYS A 1 190 ? -3.172 10.673 19.377 1.00 92.94 190 LYS A CA 1
ATOM 1529 C C . LYS A 1 190 ? -3.367 9.158 19.309 1.00 92.94 190 LYS A C 1
ATOM 1531 O O . LYS A 1 190 ? -2.858 8.432 20.166 1.00 92.94 190 LYS A O 1
ATOM 1536 N N . GLU A 1 191 ? -4.077 8.677 18.295 1.00 92.25 191 GLU A N 1
ATOM 1537 C CA . GLU A 1 191 ? -4.318 7.256 18.079 1.00 92.25 191 GLU A CA 1
ATOM 1538 C C . GLU A 1 191 ? -3.026 6.511 17.734 1.00 92.25 191 GLU A C 1
ATOM 1540 O O . GLU A 1 191 ? -2.711 5.516 18.395 1.00 92.25 191 GLU A O 1
ATOM 1545 N N . LEU A 1 192 ? -2.251 7.034 16.777 1.00 92.81 192 LEU A N 1
ATOM 1546 C CA . LEU A 1 192 ? -0.956 6.488 16.379 1.00 92.81 192 LEU A CA 1
ATOM 1547 C C . LEU A 1 192 ? -0.018 6.360 17.579 1.00 92.81 192 LEU A C 1
ATOM 1549 O O . LEU A 1 192 ? 0.458 5.263 17.850 1.00 92.81 192 LEU A O 1
ATOM 1553 N N . LYS A 1 193 ? 0.183 7.439 18.348 1.00 91.81 193 LYS A N 1
ATOM 1554 C CA . LYS A 1 193 ? 1.075 7.439 19.522 1.00 91.81 193 LYS A CA 1
ATOM 1555 C C . LYS A 1 193 ? 0.642 6.448 20.603 1.00 91.81 193 LYS A C 1
ATOM 1557 O O . LYS A 1 193 ? 1.493 5.830 21.236 1.00 91.81 193 LYS A O 1
ATOM 1562 N N . GLY A 1 194 ? -0.665 6.292 20.821 1.00 90.38 194 GLY A N 1
ATOM 1563 C CA . GLY A 1 194 ? -1.193 5.367 21.829 1.00 90.38 194 GLY A CA 1
ATOM 1564 C C . GLY A 1 194 ? -1.063 3.890 21.446 1.00 90.38 194 GLY A C 1
ATOM 1565 O O . GLY A 1 194 ? -1.072 3.033 22.325 1.00 90.38 194 GLY A O 1
ATOM 1566 N N . ASN A 1 195 ? -0.937 3.587 20.150 1.00 92.88 195 ASN A N 1
ATOM 1567 C CA . ASN A 1 195 ? -1.030 2.229 19.610 1.00 92.88 195 ASN A CA 1
ATOM 1568 C C . ASN A 1 195 ? 0.166 1.823 18.726 1.00 92.88 195 ASN A C 1
ATOM 1570 O O . ASN A 1 195 ? 0.121 0.758 18.103 1.00 92.88 195 ASN A O 1
ATOM 1574 N N . THR A 1 196 ? 1.246 2.619 18.699 1.00 93.00 196 THR A N 1
ATOM 1575 C CA . THR A 1 196 ? 2.387 2.492 17.770 1.00 93.00 196 THR A CA 1
ATOM 1576 C C . THR A 1 196 ? 2.875 1.058 17.615 1.00 93.00 196 THR A C 1
ATOM 1578 O O . THR A 1 196 ? 3.016 0.568 16.501 1.00 93.00 196 THR A O 1
ATOM 1581 N N . LEU A 1 197 ? 3.098 0.355 18.731 1.00 94.00 197 LEU A N 1
ATOM 1582 C CA . LEU A 1 197 ? 3.650 -0.998 18.706 1.00 94.00 197 LEU A CA 1
ATOM 1583 C C . LEU A 1 197 ? 2.689 -2.014 18.068 1.00 94.00 197 LEU A C 1
ATOM 1585 O O . LEU A 1 197 ? 3.135 -2.923 17.376 1.00 94.00 197 LEU A O 1
ATOM 1589 N N . VAL A 1 198 ? 1.380 -1.887 18.303 1.00 94.94 198 VAL A N 1
ATOM 1590 C CA . VAL A 1 198 ? 0.380 -2.812 17.743 1.00 94.94 198 VAL A CA 1
ATOM 1591 C C . VAL A 1 198 ? 0.213 -2.567 16.244 1.00 94.94 198 VAL A C 1
ATOM 1593 O O . VAL A 1 198 ? 0.149 -3.533 15.483 1.00 94.94 198 VAL A O 1
ATOM 1596 N N . TYR A 1 199 ? 0.207 -1.301 15.815 1.00 95.50 199 TYR A N 1
ATOM 1597 C CA . TYR A 1 199 ? 0.170 -0.938 14.397 1.00 95.50 199 TYR A CA 1
ATOM 1598 C C . TYR A 1 199 ? 1.435 -1.363 13.660 1.00 95.50 199 TYR A C 1
ATOM 1600 O O . TYR A 1 199 ? 1.325 -2.022 12.630 1.00 95.50 199 TYR A O 1
ATOM 1608 N N . PHE A 1 200 ? 2.615 -1.111 14.231 1.00 95.44 200 PHE A N 1
ATOM 1609 C CA . PHE A 1 200 ? 3.889 -1.562 13.675 1.00 95.44 200 PHE A CA 1
ATOM 1610 C C . PHE A 1 200 ? 3.938 -3.087 13.498 1.00 95.44 200 PHE A C 1
ATOM 1612 O O . PHE A 1 200 ? 4.199 -3.562 12.397 1.00 95.44 200 PHE A O 1
ATOM 1619 N N . LEU A 1 201 ? 3.648 -3.863 14.550 1.00 96.38 201 LEU A N 1
ATOM 1620 C CA . LEU A 1 201 ? 3.707 -5.329 14.474 1.00 96.38 201 LEU A CA 1
ATOM 1621 C C . LEU A 1 201 ? 2.683 -5.894 13.482 1.00 96.38 201 LEU A C 1
ATOM 1623 O O . LEU A 1 201 ? 2.993 -6.828 12.748 1.00 96.38 201 LEU A O 1
ATOM 1627 N N . SER A 1 202 ? 1.482 -5.313 13.424 1.00 96.94 202 SER A N 1
ATOM 1628 C CA . SER A 1 202 ? 0.470 -5.718 12.441 1.00 96.94 202 SER A CA 1
ATOM 1629 C C . SER A 1 202 ? 0.915 -5.380 11.019 1.00 96.94 202 SER A C 1
ATOM 1631 O O . SER A 1 202 ? 0.819 -6.219 10.127 1.00 96.94 202 SER A O 1
ATOM 1633 N N . GLY A 1 203 ? 1.460 -4.179 10.821 1.00 96.94 203 GLY A N 1
ATOM 1634 C CA . GLY A 1 203 ? 2.032 -3.740 9.555 1.00 96.94 203 GLY A CA 1
ATOM 1635 C C . GLY A 1 203 ? 3.192 -4.617 9.097 1.00 96.94 203 GLY A C 1
ATOM 1636 O O . GLY A 1 203 ? 3.259 -4.940 7.920 1.00 96.94 203 GLY A O 1
ATOM 1637 N N . ALA A 1 204 ? 4.040 -5.093 10.011 1.00 96.69 204 ALA A N 1
ATOM 1638 C CA . ALA A 1 204 ? 5.128 -6.017 9.694 1.00 96.69 204 ALA A CA 1
ATOM 1639 C C . ALA A 1 204 ? 4.611 -7.367 9.172 1.00 96.69 204 ALA A C 1
ATOM 1641 O O . ALA A 1 204 ? 5.134 -7.884 8.186 1.00 96.69 204 ALA A O 1
ATOM 1642 N N . VAL A 1 205 ? 3.557 -7.923 9.785 1.00 96.69 205 VAL A N 1
ATOM 1643 C CA . VAL A 1 205 ? 2.947 -9.173 9.302 1.00 96.69 205 VAL A CA 1
ATOM 1644 C C . VAL A 1 205 ? 2.339 -8.981 7.913 1.00 96.69 205 VAL A C 1
ATOM 1646 O O . VAL A 1 205 ? 2.594 -9.788 7.022 1.00 96.69 205 VAL A O 1
ATOM 1649 N N . PHE A 1 206 ? 1.579 -7.902 7.701 1.00 97.19 206 PHE A N 1
ATOM 1650 C CA . PHE A 1 206 ? 0.998 -7.618 6.388 1.00 97.19 206 PHE A CA 1
ATOM 1651 C C . PHE A 1 206 ? 2.057 -7.271 5.339 1.00 97.19 206 PHE A C 1
ATOM 1653 O O . PHE A 1 206 ? 1.922 -7.700 4.203 1.00 97.19 206 PHE A O 1
ATOM 1660 N N . PHE A 1 207 ? 3.137 -6.580 5.701 1.00 95.12 207 PHE A N 1
ATOM 1661 C CA . PHE A 1 207 ? 4.254 -6.305 4.797 1.00 95.12 207 PHE A CA 1
ATOM 1662 C C . PHE A 1 207 ? 4.863 -7.603 4.249 1.00 95.12 207 PHE A C 1
ATOM 1664 O O . PHE A 1 207 ? 5.027 -7.742 3.039 1.00 95.12 207 PHE A O 1
ATOM 1671 N N . LEU A 1 208 ? 5.106 -8.589 5.119 1.00 95.25 208 LEU A N 1
ATOM 1672 C CA . LEU A 1 208 ? 5.593 -9.908 4.706 1.00 95.25 208 LEU A CA 1
ATOM 1673 C C . LEU A 1 208 ? 4.545 -10.692 3.899 1.00 95.25 208 LEU A C 1
ATOM 1675 O O . LEU A 1 208 ? 4.888 -11.342 2.915 1.00 95.25 208 LEU A O 1
ATOM 1679 N N . ALA A 1 209 ? 3.268 -10.623 4.281 1.00 95.62 209 ALA A N 1
ATOM 1680 C CA . ALA A 1 209 ? 2.197 -11.341 3.588 1.00 95.62 209 ALA A CA 1
ATOM 1681 C C . ALA A 1 209 ? 1.928 -10.790 2.174 1.00 95.62 209 ALA A C 1
ATOM 1683 O O . ALA A 1 209 ? 1.707 -11.564 1.243 1.00 95.62 209 ALA A O 1
ATOM 1684 N N . LEU A 1 210 ? 1.979 -9.465 2.000 1.00 94.38 210 LEU A N 1
ATOM 1685 C CA . LEU A 1 210 ? 1.794 -8.785 0.713 1.00 94.38 210 LEU A CA 1
ATOM 1686 C C . LEU A 1 210 ? 2.991 -8.986 -0.230 1.00 94.38 210 LEU A C 1
ATOM 1688 O O . LEU A 1 210 ? 2.836 -8.852 -1.442 1.00 94.38 210 LEU A O 1
ATOM 1692 N N . ALA A 1 211 ? 4.166 -9.353 0.295 1.00 91.94 211 ALA A N 1
ATOM 1693 C CA . ALA A 1 211 ? 5.329 -9.701 -0.521 1.00 91.94 211 ALA A CA 1
ATOM 1694 C C . ALA A 1 211 ? 5.158 -11.033 -1.279 1.00 91.94 211 ALA A C 1
ATOM 1696 O O . ALA A 1 211 ? 5.870 -11.280 -2.250 1.00 91.94 211 ALA A O 1
ATOM 1697 N N . ILE A 1 212 ? 4.216 -11.891 -0.865 1.00 94.81 212 ILE A N 1
ATOM 1698 C CA . ILE A 1 212 ? 3.928 -13.170 -1.524 1.00 94.81 212 ILE A CA 1
ATOM 1699 C C . ILE A 1 212 ? 2.918 -12.921 -2.664 1.00 94.81 212 ILE A C 1
ATOM 1701 O O . ILE A 1 212 ? 1.758 -12.628 -2.374 1.00 94.81 212 ILE A O 1
ATOM 1705 N N . PRO A 1 213 ? 3.285 -13.076 -3.955 1.00 85.38 213 PRO A N 1
ATOM 1706 C CA . PRO A 1 213 ? 2.488 -12.561 -5.078 1.00 85.38 213 PRO A CA 1
ATOM 1707 C C . PRO A 1 213 ? 1.036 -13.054 -5.145 1.00 85.38 213 PRO A C 1
ATOM 1709 O O . PRO A 1 213 ? 0.117 -12.251 -5.273 1.00 85.38 213 PRO A O 1
ATOM 1712 N N . LEU A 1 214 ? 0.805 -14.367 -5.030 1.00 89.62 214 LEU A N 1
ATOM 1713 C CA . LEU A 1 214 ? -0.552 -14.932 -5.100 1.00 89.62 214 LEU A CA 1
ATOM 1714 C C . LEU A 1 214 ? -1.376 -14.615 -3.849 1.00 89.62 214 LEU A C 1
ATOM 1716 O O . LEU A 1 214 ? -2.582 -14.396 -3.926 1.00 89.62 214 LEU A O 1
ATOM 1720 N N . LEU A 1 215 ? -0.714 -14.569 -2.694 1.00 91.12 215 LEU A N 1
ATOM 1721 C CA . LEU A 1 215 ? -1.355 -14.281 -1.420 1.00 91.12 215 LEU A CA 1
ATOM 1722 C C . LEU A 1 215 ? -1.771 -12.802 -1.337 1.00 91.12 215 LEU A C 1
ATOM 1724 O O . LEU A 1 215 ? -2.842 -12.497 -0.812 1.00 91.12 215 LEU A O 1
ATOM 1728 N N . ASN A 1 216 ? -0.974 -11.902 -1.919 1.00 92.38 216 ASN A N 1
ATOM 1729 C CA . ASN A 1 216 ? -1.210 -10.458 -1.965 1.00 92.38 216 ASN A CA 1
ATOM 1730 C C . ASN A 1 216 ? -2.623 -10.101 -2.463 1.00 92.38 216 ASN A C 1
ATOM 1732 O O . ASN A 1 216 ? -3.286 -9.255 -1.865 1.00 92.38 216 ASN A O 1
ATOM 1736 N N . LEU A 1 217 ? -3.130 -10.815 -3.478 1.00 90.50 217 LEU A N 1
ATOM 1737 C CA . LEU A 1 217 ? -4.462 -10.580 -4.053 1.00 90.50 217 LEU A CA 1
ATOM 1738 C C . LEU A 1 217 ? -5.579 -10.615 -2.997 1.00 90.50 217 LEU A C 1
ATOM 1740 O O . LEU A 1 217 ? -6.468 -9.770 -3.008 1.00 90.50 217 LEU A O 1
ATOM 1744 N N . MET A 1 218 ? -5.526 -11.567 -2.062 1.00 91.81 218 MET A N 1
ATOM 1745 C CA . MET A 1 218 ? -6.508 -11.671 -0.974 1.00 91.81 218 MET A CA 1
ATOM 1746 C C . MET A 1 218 ? -6.078 -10.904 0.278 1.00 91.81 218 MET A C 1
ATOM 1748 O O . MET A 1 218 ? -6.926 -10.439 1.040 1.00 91.81 218 MET A O 1
ATOM 1752 N N . MET A 1 219 ? -4.772 -10.757 0.514 1.00 95.38 219 MET A N 1
ATOM 1753 C CA . MET A 1 219 ? -4.270 -10.053 1.696 1.00 95.38 219 MET A CA 1
ATOM 1754 C C . MET A 1 219 ? -4.527 -8.561 1.648 1.00 95.38 219 MET A C 1
ATOM 1756 O O . MET A 1 219 ? -4.731 -7.973 2.704 1.00 95.38 219 MET A O 1
ATOM 1760 N N . TYR A 1 220 ? -4.559 -7.952 0.466 1.00 94.06 220 TYR A N 1
ATOM 1761 C CA . TYR A 1 220 ? -4.837 -6.528 0.342 1.00 94.06 220 TYR A CA 1
ATOM 1762 C C . TYR A 1 220 ? -6.239 -6.151 0.870 1.00 94.06 220 TYR A C 1
ATOM 1764 O O . TYR A 1 220 ? -6.316 -5.362 1.816 1.00 94.06 220 TYR A O 1
ATOM 1772 N N . PRO A 1 221 ? -7.359 -6.724 0.373 1.00 95.62 221 PRO A N 1
ATOM 1773 C CA . PRO A 1 221 ? -8.676 -6.427 0.939 1.00 95.62 221 PRO A CA 1
ATOM 1774 C C . PRO A 1 221 ? -8.809 -6.916 2.388 1.00 95.62 221 PRO A C 1
ATOM 1776 O O . PRO A 1 221 ? -9.463 -6.262 3.202 1.00 95.62 221 PRO A O 1
ATOM 1779 N N . LEU A 1 222 ? -8.149 -8.023 2.751 1.00 97.31 222 LEU A N 1
ATOM 1780 C CA . LEU A 1 222 ? -8.122 -8.486 4.138 1.00 97.31 222 LEU A CA 1
ATOM 1781 C C . LEU A 1 222 ? -7.434 -7.477 5.068 1.00 97.31 222 LEU A C 1
ATOM 1783 O O . LEU A 1 222 ? -7.890 -7.299 6.195 1.00 97.31 222 LEU A O 1
ATOM 1787 N N . ALA A 1 223 ? -6.382 -6.794 4.610 1.00 97.56 223 ALA A N 1
ATOM 1788 C CA . ALA A 1 223 ? -5.697 -5.753 5.366 1.00 97.56 223 ALA A CA 1
ATOM 1789 C C . ALA A 1 223 ? -6.630 -4.570 5.634 1.00 97.56 223 ALA A C 1
ATOM 1791 O O . ALA A 1 223 ? -6.732 -4.132 6.778 1.00 97.56 223 ALA A O 1
ATOM 1792 N N . VAL A 1 224 ? -7.381 -4.109 4.628 1.00 96.81 224 VAL A N 1
ATOM 1793 C CA . VAL A 1 224 ? -8.381 -3.037 4.802 1.00 96.81 224 VAL A CA 1
ATOM 1794 C C . VAL A 1 224 ? -9.388 -3.406 5.900 1.00 96.81 224 VAL A C 1
ATOM 1796 O O . VAL A 1 224 ? -9.633 -2.616 6.817 1.00 96.81 224 VAL A O 1
ATOM 1799 N N . ILE A 1 225 ? -9.930 -4.629 5.861 1.00 97.69 225 ILE A N 1
ATOM 1800 C CA . ILE A 1 225 ? -10.883 -5.129 6.869 1.00 97.69 225 ILE A CA 1
ATOM 1801 C C . ILE A 1 225 ? -10.218 -5.233 8.247 1.00 97.69 225 ILE A C 1
ATOM 1803 O O . ILE A 1 225 ? -10.782 -4.785 9.250 1.00 97.69 225 ILE A O 1
ATOM 1807 N N . PHE A 1 226 ? -9.014 -5.801 8.296 1.00 98.12 226 PHE A N 1
ATOM 1808 C CA . PHE A 1 226 ? -8.269 -6.025 9.526 1.00 98.12 226 PHE A CA 1
ATOM 1809 C C . PHE A 1 226 ? -7.916 -4.721 10.232 1.00 98.12 226 PHE A C 1
ATOM 1811 O O . PHE A 1 226 ? -8.193 -4.590 11.423 1.00 98.12 226 PHE A O 1
ATOM 1818 N N . PHE A 1 227 ? -7.350 -3.745 9.521 1.00 97.75 227 PHE A N 1
ATOM 1819 C CA . PHE A 1 227 ? -6.980 -2.459 10.110 1.00 97.75 227 PHE A CA 1
ATOM 1820 C C . PHE A 1 227 ? -8.210 -1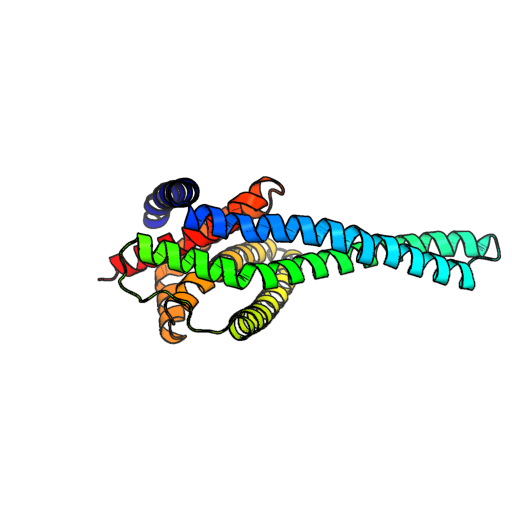.652 10.536 1.00 97.75 227 PHE A C 1
ATOM 1822 O O . PHE A 1 227 ? -8.164 -1.012 11.585 1.00 97.75 227 PHE A O 1
ATOM 1829 N N . SER A 1 228 ? -9.336 -1.782 9.825 1.00 96.25 228 SER A N 1
ATOM 1830 C CA . SER A 1 228 ? -10.624 -1.223 10.263 1.00 96.25 228 SER A CA 1
ATOM 1831 C C . SER A 1 228 ? -11.098 -1.852 11.581 1.00 96.25 228 SER A C 1
ATOM 1833 O O . SER A 1 228 ? -11.463 -1.146 12.517 1.00 96.25 228 SER A O 1
ATOM 1835 N N . CYS A 1 229 ? -11.034 -3.182 11.710 1.00 95.75 229 CYS A N 1
ATOM 1836 C CA . CYS A 1 229 ? -11.390 -3.867 12.958 1.00 95.75 229 CYS A CA 1
ATOM 1837 C C . CYS A 1 229 ? -10.424 -3.540 14.106 1.00 95.75 229 CYS A C 1
ATOM 1839 O O . CYS A 1 229 ? -10.847 -3.381 15.252 1.00 95.75 229 CYS A O 1
ATOM 1841 N N . LEU A 1 230 ? -9.126 -3.467 13.807 1.00 96.44 230 LEU A N 1
ATOM 1842 C CA . LEU A 1 230 ? -8.081 -3.179 14.781 1.00 96.44 230 LEU A CA 1
ATOM 1843 C C . LEU A 1 230 ? -8.234 -1.775 15.360 1.00 96.44 230 LEU A C 1
ATOM 1845 O O . LEU A 1 230 ? -8.145 -1.617 16.577 1.00 96.44 230 LEU A O 1
ATOM 1849 N N . GLN A 1 231 ? -8.488 -0.783 14.509 1.00 95.12 231 GLN A N 1
ATOM 1850 C CA . GLN A 1 231 ? -8.682 0.600 14.931 1.00 95.12 231 GLN A CA 1
ATOM 1851 C C . GLN A 1 231 ? -9.879 0.733 15.885 1.00 95.12 231 GLN A C 1
ATOM 1853 O O . GLN A 1 231 ? -9.736 1.285 16.978 1.00 95.12 231 GLN A O 1
ATOM 1858 N N . LEU A 1 232 ? -11.019 0.125 15.542 1.00 93.12 232 LEU A N 1
ATOM 1859 C CA . LEU A 1 232 ? -12.212 0.132 16.395 1.00 93.12 232 LEU A CA 1
ATOM 1860 C C . LEU A 1 232 ? -11.973 -0.538 17.752 1.00 93.12 232 LEU A C 1
ATOM 1862 O O . LEU A 1 232 ? -12.349 0.006 18.788 1.00 93.12 232 LEU A O 1
ATOM 1866 N N . GLU A 1 233 ? -11.323 -1.702 17.764 1.00 92.81 233 GLU A N 1
ATOM 1867 C CA . GLU A 1 233 ? -11.030 -2.452 18.992 1.00 92.81 233 GLU A CA 1
ATOM 1868 C C . GLU A 1 233 ? -10.057 -1.709 19.919 1.00 92.81 233 GLU A C 1
ATOM 1870 O O . GLU A 1 233 ? -10.137 -1.827 21.143 1.00 92.81 233 GLU A O 1
ATOM 1875 N N . LEU A 1 234 ? -9.100 -0.970 19.356 1.00 91.69 234 LEU A N 1
ATOM 1876 C CA . LEU A 1 234 ? -8.148 -0.191 20.145 1.00 91.69 234 LEU A CA 1
ATOM 1877 C C . LEU A 1 234 ? -8.765 1.098 20.689 1.00 91.69 234 LEU A C 1
ATOM 1879 O O . LEU A 1 234 ? -8.324 1.575 21.735 1.00 91.69 234 LEU A O 1
ATOM 1883 N N . ASN A 1 235 ? -9.773 1.647 20.015 1.00 86.19 235 ASN A N 1
ATOM 1884 C CA . ASN A 1 235 ? -10.488 2.830 20.482 1.00 86.19 235 ASN A CA 1
ATOM 1885 C C . ASN A 1 235 ? -11.598 2.493 21.482 1.00 86.19 235 ASN A C 1
ATOM 1887 O O . ASN A 1 235 ? -11.776 3.243 22.439 1.00 86.19 235 ASN A O 1
ATOM 1891 N N . SER A 1 236 ? -12.264 1.341 21.355 1.00 82.75 236 SER A N 1
ATOM 1892 C CA . SER A 1 236 ? -13.264 0.891 22.336 1.00 82.75 236 SER A CA 1
ATOM 1893 C C . SER A 1 236 ? -12.672 0.572 23.712 1.00 82.75 236 SER A C 1
ATOM 1895 O O . SER A 1 236 ? -13.375 0.656 24.708 1.00 82.75 236 SER A O 1
ATOM 1897 N N . LYS A 1 237 ? -11.375 0.241 23.789 1.00 68.75 237 LYS A N 1
ATOM 1898 C CA . LYS A 1 237 ? -10.653 -0.042 25.046 1.00 68.75 237 LYS A CA 1
ATOM 1899 C C . LYS A 1 237 ? -10.076 1.181 25.757 1.00 68.75 237 LYS A C 1
ATOM 1901 O O . LYS A 1 237 ? -9.430 1.019 26.790 1.00 68.75 237 LYS A O 1
ATOM 1906 N N . LYS A 1 238 ? -10.209 2.374 25.171 1.00 56.56 238 LYS A N 1
ATOM 1907 C CA . LYS A 1 238 ? -9.738 3.641 25.762 1.00 56.56 238 LYS A CA 1
ATOM 1908 C C . LYS A 1 238 ? -10.843 4.389 26.522 1.00 56.56 238 LYS A C 1
ATOM 1910 O O . LYS A 1 238 ? -10.553 5.449 27.072 1.00 56.56 238 LYS A O 1
ATOM 1915 N N . ILE A 1 239 ? -12.063 3.849 26.517 1.00 40.94 239 ILE A N 1
ATOM 1916 C CA . ILE A 1 239 ? -13.211 4.251 27.341 1.00 40.94 239 ILE A CA 1
ATOM 1917 C C . ILE A 1 239 ? -13.293 3.263 28.504 1.00 40.94 239 ILE A C 1
ATOM 1919 O O . ILE A 1 239 ? -13.515 3.729 29.640 1.00 40.94 239 ILE A O 1
#

Mean predicted aligned error: 6.2 Å

Sequence (239 aa):
MRLFFKLFPRLLRDSVKILFTDWKVFLLAMIPLVLGIFLYVYMGKVLFVDFLNFLRAHAETYLGNGKLNASIYYIVMALMIVCSYFIVGWTFVLSISILAAPFNSWLSGRVITLKGTNTDTRPKPGFFSLVWGELKKVTVIVILSLGAMVLAFIPFGAPISFVLSAFLISINFLDYPWSVQDLSWKEIIKELKGNTLVYFLSGAVFFLALAIPLLNLMMYPLAVIFFSCLQLELNSKKI

Solvent-accessible surface area (backbone atoms only — not comparable to full-atom values): 12495 Å² total; per-residue (Å²): 112,73,65,42,73,62,44,50,66,54,45,49,52,50,26,56,48,46,45,76,67,37,68,66,45,34,51,39,51,45,50,46,53,56,50,42,52,54,49,48,56,49,42,48,47,55,58,44,52,51,43,48,50,51,51,48,57,55,47,44,74,78,34,64,82,50,78,73,31,47,59,52,41,55,54,51,48,52,52,51,51,53,51,47,51,53,53,47,50,52,49,50,54,52,52,45,51,49,68,27,46,61,38,49,33,53,35,16,24,51,51,47,47,75,72,67,50,90,60,86,51,65,70,82,65,54,73,68,55,49,40,54,52,46,52,55,49,50,51,53,51,50,54,52,47,51,52,29,54,57,34,43,77,38,91,84,22,41,67,55,20,48,53,52,51,12,35,50,48,27,49,67,32,40,47,30,40,39,59,51,68,66,59,49,74,68,54,52,52,53,50,45,70,76,39,46,69,53,43,32,55,50,10,40,54,49,49,60,46,51,69,38,74,80,50,20,72,59,44,53,49,42,42,32,41,30,37,31,53,50,53,52,57,60,55,65,72,75,111

Nearest PDB structures (foldseek):
  6d79-assembly1_A  TM=7.092E-01  e=4.320E-08  Pseudomonas fragi A22
  6d9z-assembly1_F  TM=7.551E-01  e=2.523E-07  Pseudomonas denitrificans (nom. rej.)
  6d79-assembly1_B  TM=7.329E-01  e=5.821E-07  Pseudo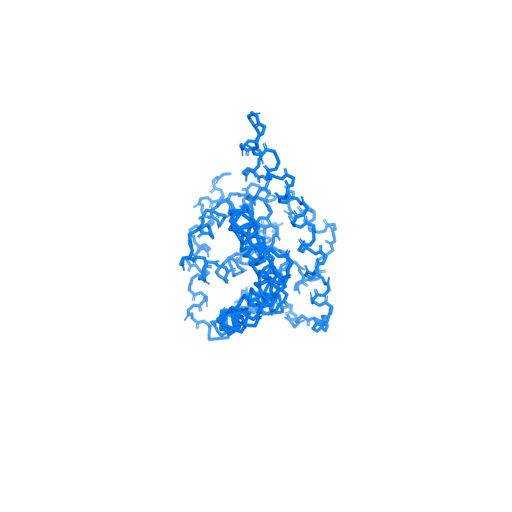monas fragi A22
  3tx3-assembly1_A  TM=7.718E-01  e=8.607E-06  Idiomarina loihiensis
  3tx3-assembly1_B  TM=7.411E-01  e=1.086E-05  Idiomarina loihiensis